Protein AF-A0A353BFA5-F1 (afdb_monomer)

Mean predicted aligned error: 8.8 Å

pLDDT: mean 80.98, std 21.55, range [27.86, 98.25]

Foldseek 3Di:
DLQQLLLVLQVFCLQAPDAFDDDDDDDDDDDDDDDDPPPDDFDQDPLNVCQQPQNFDDLPNGHDHWDDDQAFPDDLVSNLVSVQVLCPPVGDVQQQDADLQRDKRWDWDFDADPVRHGFKIKIKIKGKAWDDVVCCVPRVLVNCLRVVSNVPPHPPDDADDDPDGASDWDDPVNCVVQVHDDPDPQKTKGWHWHQDVLFKIWIAMKIKGWHGGPFKTHMWMWQDCSGDDRRFTWMWTWDADPVRHIDTHDIDGDGFKIWTWMWGDSDPIMTMTMIIMMHTDDCVRPVVDPSCVVRSSVSSSVSSSSSNVSVVVVVD

Nearest PDB structures (foldseek):
  3fo5-assembly1_A  TM=4.481E-01  e=1.763E-03  Homo sapiens
  3fo5-assembly1_B  TM=4.724E-01  e=5.467E-03  Homo sapiens
  6vvq-assembly2_B  TM=4.305E-01  e=3.285E-03  Homo sapiens
  3kay-assembly1_A  TM=3.013E-01  e=4.695E-02  Arabidopsis thaliana
  6icl-assembly1_A  TM=3.684E-01  e=1.569E+00  Pseudomonas putida

Solvent-accessible surface area (backbone atoms only — not comparable to full-atom values): 17550 Å² total; per-residue (Å²): 121,77,62,25,57,33,63,45,49,29,66,47,42,40,62,21,88,46,79,75,81,86,82,83,81,81,82,92,76,92,77,92,75,92,73,81,78,77,84,71,74,75,43,49,43,73,55,38,55,41,32,48,72,52,27,48,45,64,54,84,91,40,55,46,51,43,80,77,72,77,33,60,94,54,55,58,72,53,11,45,54,33,53,40,56,62,24,52,94,67,33,45,79,50,29,63,34,97,50,52,81,38,56,62,33,73,48,76,44,78,38,58,49,95,86,67,45,74,53,29,34,41,38,38,40,36,38,55,48,78,51,54,68,71,62,54,67,37,54,70,53,41,36,49,50,29,52,55,66,46,69,77,79,53,90,76,80,86,79,80,92,64,98,64,70,62,60,39,66,59,48,74,67,56,31,56,75,61,73,50,77,75,94,45,91,64,54,37,42,29,37,38,57,32,32,55,83,75,29,26,38,40,34,19,25,30,38,24,18,42,24,31,51,99,45,30,41,40,26,21,39,28,38,33,83,82,42,62,76,88,44,16,22,24,36,24,47,38,47,60,50,99,84,64,47,76,40,79,48,71,81,37,85,38,43,35,40,30,38,38,36,37,41,23,52,33,54,92,51,35,26,38,39,38,36,39,33,40,38,50,56,60,55,81,67,57,76,71,54,69,55,64,76,70,51,46,61,61,23,54,48,52,38,54,27,54,45,41,49,39,55,61,55,77,74,109

Sequence (316 aa):
MQSALVLLSTLFVMGLGASYAPAQQPSSGPQSDQLAKTEQAPSAGALYDQLLEKGIGPIGERYYPIASPSVAGKSEDERLAAAQEVSGRIGWKRFSKDSIFAPVAINIESIKNDAGQKVAHRIHCAFVVYGQLEELKNQELLENILLASTKEDNTESQAGSSDDPDGQELSQQQLRAAGVDPESETETFAKIGFALFNRVKVSGVIRADRVELADAVGAAWQFDSRFVGELAGQWRRLSKNNLGAPVVGEPNNYTGCGGLMLVQTIDSERLLVESMMVMHEPPEWFNGSQFLRSKLPSGMQENARSFRRKLEQSRK

Structure (mmCIF, N/CA/C/O backbone):
data_AF-A0A353BFA5-F1
#
_entry.id   AF-A0A353BFA5-F1
#
loop_
_atom_site.group_PDB
_atom_site.id
_atom_site.type_symbol
_atom_site.label_atom_id
_atom_site.label_alt_id
_atom_site.label_comp_id
_atom_site.label_asym_id
_atom_site.label_entity_id
_atom_site.label_seq_id
_atom_site.pdbx_PDB_ins_code
_atom_site.Cartn_x
_atom_site.Cartn_y
_atom_site.Cartn_z
_atom_site.occupancy
_atom_site.B_iso_or_equiv
_atom_site.auth_seq_id
_atom_site.auth_comp_id
_atom_site.auth_asym_id
_atom_site.auth_atom_id
_atom_site.pdbx_PDB_model_num
ATOM 1 N N . MET A 1 1 ? -17.497 6.128 -6.623 1.00 43.78 1 MET A N 1
ATOM 2 C CA . MET A 1 1 ? -16.436 5.240 -7.147 1.00 43.78 1 MET A CA 1
ATOM 3 C C . MET A 1 1 ? -15.025 5.818 -6.993 1.00 43.78 1 MET A C 1
ATOM 5 O O . MET A 1 1 ? -14.099 5.044 -7.099 1.00 43.78 1 MET A O 1
ATOM 9 N N . GLN A 1 2 ? -14.824 7.089 -6.609 1.00 37.81 2 GLN A N 1
ATOM 10 C CA . GLN A 1 2 ? -13.495 7.739 -6.516 1.00 37.81 2 GLN A CA 1
ATOM 11 C C . GLN A 1 2 ? -12.567 7.272 -5.357 1.00 37.81 2 GLN A C 1
ATOM 13 O O . GLN A 1 2 ? -11.405 7.665 -5.283 1.00 37.81 2 GLN A O 1
ATOM 18 N N . SER A 1 3 ? -13.030 6.408 -4.447 1.00 47.78 3 SER A N 1
ATOM 19 C CA . SER A 1 3 ? -12.396 6.245 -3.124 1.00 47.78 3 SER A CA 1
ATOM 20 C C . SER A 1 3 ? -11.213 5.268 -3.035 1.00 47.78 3 SER A C 1
ATOM 22 O O . SER A 1 3 ? -10.446 5.344 -2.076 1.00 47.78 3 SER A O 1
ATOM 24 N N . ALA A 1 4 ? -11.022 4.357 -3.997 1.00 42.81 4 ALA A N 1
ATOM 25 C CA . ALA A 1 4 ? -9.873 3.436 -3.979 1.00 42.81 4 ALA A CA 1
ATOM 26 C C . ALA A 1 4 ? -8.552 4.155 -4.326 1.00 42.81 4 ALA A C 1
ATOM 28 O O . ALA A 1 4 ? -7.489 3.829 -3.798 1.00 42.81 4 ALA A O 1
ATOM 29 N N . LEU A 1 5 ? -8.635 5.207 -5.143 1.00 39.78 5 LEU A N 1
ATOM 30 C CA . LEU A 1 5 ? -7.500 6.004 -5.600 1.00 39.78 5 LEU A CA 1
ATOM 31 C C . LEU A 1 5 ? -6.826 6.819 -4.501 1.00 39.78 5 LEU A C 1
ATOM 33 O O . LEU A 1 5 ? -5.616 7.062 -4.490 1.00 39.78 5 LEU A O 1
ATOM 37 N N . VAL A 1 6 ? -7.637 7.250 -3.550 1.00 43.28 6 VAL A N 1
ATOM 38 C CA . VAL A 1 6 ? -7.191 8.132 -2.492 1.00 43.28 6 VAL A CA 1
ATOM 39 C C . VAL A 1 6 ? -6.384 7.374 -1.432 1.00 43.28 6 VAL A C 1
ATOM 41 O O . VAL A 1 6 ? -5.347 7.864 -0.979 1.00 43.28 6 VAL A O 1
ATOM 44 N N . LEU A 1 7 ? -6.751 6.121 -1.159 1.00 45.41 7 LEU A N 1
ATOM 45 C CA . LEU A 1 7 ? -5.936 5.158 -0.401 1.00 45.41 7 LEU A CA 1
ATOM 46 C C . LEU A 1 7 ? -4.550 4.930 -1.018 1.00 45.41 7 LEU A C 1
ATOM 48 O O . LEU A 1 7 ? -3.584 4.666 -0.302 1.00 45.41 7 LEU A O 1
ATOM 52 N N . LEU A 1 8 ? -4.424 5.122 -2.330 1.00 45.34 8 LEU A N 1
ATOM 53 C CA . LEU A 1 8 ? -3.222 4.831 -3.104 1.00 45.34 8 LEU A CA 1
ATOM 54 C C . LEU A 1 8 ? -2.246 5.984 -3.260 1.00 45.34 8 LEU A C 1
ATOM 56 O O . LEU A 1 8 ? -1.041 5.790 -3.090 1.00 45.34 8 LEU A O 1
ATOM 60 N N . SER A 1 9 ? -2.766 7.185 -3.518 1.00 39.12 9 SER A N 1
ATOM 61 C CA . SER A 1 9 ? -1.983 8.427 -3.469 1.00 39.12 9 SER A CA 1
ATOM 62 C C . SER A 1 9 ? -1.241 8.566 -2.135 1.00 39.12 9 SER A C 1
ATOM 64 O O . SER A 1 9 ? -0.072 8.945 -2.097 1.00 39.12 9 SER A O 1
ATOM 66 N N . THR A 1 10 ? -1.890 8.121 -1.058 1.00 43.59 10 THR A N 1
ATOM 67 C CA . THR A 1 10 ? -1.315 7.980 0.272 1.00 43.59 10 THR A CA 1
ATOM 68 C C . THR A 1 10 ? -0.120 7.046 0.250 1.00 43.59 10 THR A C 1
ATOM 70 O O . THR A 1 10 ? 0.978 7.512 0.492 1.00 43.59 10 THR A O 1
ATOM 73 N N . LEU A 1 11 ? -0.276 5.769 -0.106 1.00 42.19 11 LEU A N 1
ATOM 74 C CA . LEU A 1 11 ? 0.800 4.769 -0.022 1.00 42.19 11 LEU A CA 1
ATOM 75 C C . LEU A 1 11 ? 2.089 5.156 -0.766 1.00 42.19 11 LEU A C 1
ATOM 77 O O . LEU A 1 11 ? 3.176 4.767 -0.332 1.00 42.19 11 LEU A O 1
ATOM 81 N N . PHE A 1 12 ? 1.983 5.936 -1.844 1.00 45.97 12 PHE A N 1
ATOM 82 C CA . PHE A 1 12 ? 3.126 6.297 -2.683 1.00 45.97 12 PHE A CA 1
ATOM 83 C C . PHE A 1 12 ? 3.781 7.639 -2.359 1.00 45.97 12 PHE A C 1
ATOM 85 O O . PHE A 1 12 ? 5.010 7.711 -2.368 1.00 45.97 12 PHE A O 1
ATOM 92 N N . VAL A 1 13 ? 3.009 8.663 -1.984 1.00 41.19 13 VAL A N 1
ATOM 93 C CA . VAL A 1 13 ? 3.558 9.940 -1.481 1.00 41.19 13 VAL A CA 1
ATOM 94 C C . VAL A 1 13 ? 4.219 9.737 -0.111 1.00 41.19 13 VAL A C 1
ATOM 96 O O . VAL A 1 13 ? 5.206 10.376 0.241 1.00 41.19 13 VAL A O 1
ATOM 99 N N . MET A 1 14 ? 3.718 8.772 0.650 1.00 39.19 14 MET A N 1
ATOM 100 C CA . MET A 1 14 ? 4.131 8.475 2.016 1.00 39.19 14 MET A CA 1
ATOM 101 C C . MET A 1 14 ? 5.492 7.775 2.126 1.00 39.19 14 MET A C 1
ATOM 103 O O . MET A 1 14 ? 6.184 7.864 3.138 1.00 39.19 14 MET A O 1
ATOM 107 N N . GLY A 1 15 ? 5.979 7.110 1.083 1.00 32.84 15 GLY A N 1
ATOM 108 C CA . GLY A 1 15 ? 7.367 6.652 1.106 1.00 32.84 15 GLY A CA 1
ATOM 109 C C . GLY A 1 15 ? 8.361 7.815 1.041 1.00 32.84 15 GLY A C 1
ATOM 110 O O . GLY A 1 15 ? 9.476 7.708 1.563 1.00 32.84 15 GLY A O 1
ATOM 111 N N . LEU A 1 16 ? 8.024 8.837 0.251 1.00 35.78 16 LEU A N 1
ATOM 112 C CA . LEU A 1 16 ? 8.979 9.525 -0.605 1.00 35.78 16 LEU A CA 1
ATOM 113 C C . LEU A 1 16 ? 8.358 10.794 -1.191 1.00 35.78 16 LEU A C 1
ATOM 115 O O . LEU A 1 16 ? 7.429 10.702 -1.988 1.00 35.78 16 LEU A O 1
ATOM 119 N N . GLY A 1 17 ? 8.898 11.957 -0.820 1.00 27.98 17 GLY A N 1
ATOM 120 C CA . GLY A 1 17 ? 8.375 13.265 -1.217 1.00 27.98 17 GLY A CA 1
ATOM 121 C C . GLY A 1 17 ? 8.054 13.363 -2.710 1.00 27.98 17 GLY A C 1
ATOM 122 O O . GLY A 1 17 ? 8.949 13.314 -3.555 1.00 27.98 17 GLY A O 1
ATOM 123 N N . ALA A 1 18 ? 6.768 13.509 -3.016 1.00 33.12 18 ALA A N 1
ATOM 124 C CA . ALA A 1 18 ? 6.254 13.862 -4.330 1.00 33.12 18 ALA A CA 1
ATOM 125 C C . ALA A 1 18 ? 5.299 15.048 -4.164 1.00 33.12 18 ALA A C 1
ATOM 127 O O . ALA A 1 18 ? 4.448 15.042 -3.273 1.00 33.12 18 ALA A O 1
ATOM 128 N N . SER A 1 19 ? 5.496 16.065 -5.003 1.00 29.08 19 SER A N 1
ATOM 129 C CA . SER A 1 19 ? 4.770 17.337 -5.020 1.00 29.08 19 SER A CA 1
ATOM 130 C C . SER A 1 19 ? 3.430 17.208 -5.748 1.00 29.08 19 SER A C 1
ATOM 132 O O . SER A 1 19 ? 3.345 16.518 -6.759 1.00 29.08 19 SER A O 1
ATOM 134 N N . TYR A 1 20 ? 2.400 17.899 -5.256 1.00 35.03 20 TYR A N 1
ATOM 135 C CA . TYR A 1 20 ? 1.073 17.979 -5.872 1.00 35.03 20 TYR A CA 1
ATOM 136 C C . TYR A 1 20 ? 0.768 19.422 -6.285 1.00 35.03 20 TYR A C 1
ATOM 138 O O . TYR A 1 20 ? 0.972 20.350 -5.500 1.00 35.03 20 TYR A O 1
ATOM 146 N N . ALA A 1 21 ? 0.237 19.611 -7.494 1.00 28.16 21 ALA A N 1
ATOM 147 C CA . ALA A 1 21 ? -0.298 20.886 -7.971 1.00 28.16 21 ALA A CA 1
ATOM 148 C C . ALA A 1 21 ? -1.841 20.870 -7.908 1.00 28.16 21 ALA A C 1
ATOM 150 O O . ALA A 1 21 ? -2.451 19.845 -8.210 1.00 28.16 21 ALA A O 1
ATOM 151 N N . PRO A 1 22 ? -2.506 21.972 -7.513 1.00 27.86 22 PRO A N 1
ATOM 152 C CA . PRO A 1 22 ? -3.954 21.984 -7.321 1.00 27.86 22 PRO A CA 1
ATOM 153 C C . PRO A 1 22 ? -4.724 21.938 -8.651 1.00 27.86 22 PRO A C 1
ATOM 155 O O . PRO A 1 22 ? -4.475 22.735 -9.553 1.00 27.86 22 PRO A O 1
ATOM 158 N N . ALA A 1 23 ? -5.725 21.057 -8.734 1.00 30.59 23 ALA A N 1
ATOM 159 C CA . ALA A 1 23 ? -6.756 21.106 -9.766 1.00 30.59 23 ALA A CA 1
ATOM 160 C C . ALA A 1 23 ? -7.712 22.289 -9.514 1.00 30.59 23 ALA A C 1
ATOM 162 O O . ALA A 1 23 ? -8.134 22.532 -8.381 1.00 30.59 23 ALA A O 1
ATOM 163 N N . GLN A 1 24 ? -8.048 23.027 -10.575 1.00 28.41 24 GLN A N 1
ATOM 164 C CA . GLN A 1 24 ? -9.030 24.113 -10.543 1.00 28.41 24 GLN A CA 1
ATOM 165 C C . GLN A 1 24 ? -10.437 23.561 -10.265 1.00 28.41 24 GLN A C 1
ATOM 167 O O . GLN A 1 24 ? -10.873 22.597 -10.891 1.00 28.41 24 GLN A O 1
ATOM 172 N N . GLN A 1 25 ? -11.150 24.194 -9.330 1.00 30.53 25 GLN A N 1
ATOM 173 C CA . GLN A 1 25 ? -12.559 23.912 -9.049 1.00 30.53 25 GLN A CA 1
ATOM 174 C C . GLN A 1 25 ? -13.434 24.301 -10.254 1.00 30.53 25 GLN A C 1
ATOM 176 O O . GLN A 1 25 ? -13.297 25.426 -10.745 1.00 30.53 25 GLN A O 1
ATOM 181 N N . PRO A 1 26 ? -14.378 23.458 -10.708 1.00 34.53 26 PRO A N 1
ATOM 182 C CA . PRO A 1 26 ? -15.447 23.926 -11.575 1.00 34.53 26 PRO A CA 1
ATOM 183 C C . PRO A 1 26 ? -16.480 24.727 -10.767 1.00 34.53 26 PRO A C 1
ATOM 185 O O . PRO A 1 26 ? -16.814 24.401 -9.627 1.00 34.53 26 PRO A O 1
ATOM 188 N N . SER A 1 27 ? -16.962 25.806 -11.384 1.00 28.73 27 SER A N 1
ATOM 189 C CA . SER A 1 27 ? -17.937 26.754 -10.849 1.00 28.73 27 SER A CA 1
ATOM 190 C C . SER A 1 27 ? -19.276 26.101 -10.502 1.00 28.73 27 SER A C 1
ATOM 192 O O . SER A 1 27 ? -19.806 25.297 -11.268 1.00 28.73 27 SER A O 1
ATOM 194 N N . SER A 1 28 ? -19.852 26.536 -9.387 1.00 34.09 28 SER A N 1
ATOM 195 C CA . SER A 1 28 ? -21.165 26.161 -8.874 1.00 34.09 28 SER A CA 1
ATOM 196 C C . SER A 1 28 ? -22.323 26.575 -9.793 1.00 34.09 28 SER A C 1
ATOM 198 O O . SER A 1 28 ? -22.513 27.749 -10.105 1.00 34.09 28 SER A O 1
ATOM 200 N N . GLY A 1 29 ? -23.161 25.600 -10.143 1.00 29.16 29 GLY A N 1
ATOM 201 C CA . GLY A 1 29 ? -24.552 25.785 -10.559 1.00 29.16 29 GLY A CA 1
ATOM 202 C C . GLY A 1 29 ? -25.434 24.815 -9.757 1.00 29.16 29 GLY A C 1
ATOM 203 O O . GLY A 1 29 ? -24.973 23.710 -9.464 1.00 29.16 29 GLY A O 1
ATOM 204 N N . PRO A 1 30 ? -26.650 25.199 -9.330 1.00 42.44 30 PRO A N 1
ATOM 205 C CA . PRO A 1 30 ? -27.442 24.384 -8.422 1.00 42.44 30 PRO A CA 1
ATOM 206 C C . PRO A 1 30 ? -28.271 23.373 -9.213 1.00 42.44 30 PRO A C 1
ATOM 208 O O . PRO A 1 30 ? -29.027 23.767 -10.097 1.00 42.44 30 PRO A O 1
ATOM 211 N N . GLN A 1 31 ? -28.203 22.093 -8.853 1.00 32.19 31 GLN A N 1
ATOM 212 C CA . GLN A 1 31 ? -29.320 21.182 -9.082 1.00 32.19 31 GLN A CA 1
ATOM 213 C C . GLN A 1 31 ? -29.299 20.030 -8.078 1.00 32.19 31 GLN A C 1
ATOM 215 O O . GLN A 1 31 ? -28.404 19.193 -8.036 1.00 32.19 31 GLN A O 1
ATOM 220 N N . SER A 1 32 ? -30.316 20.079 -7.229 1.00 41.56 32 SER A N 1
ATOM 221 C CA . SER A 1 32 ? -30.832 19.022 -6.383 1.00 41.56 32 SER A CA 1
ATOM 222 C C . SER A 1 32 ? -31.311 17.841 -7.223 1.00 41.56 32 SER A C 1
ATOM 224 O O . SER A 1 32 ? -32.206 18.031 -8.039 1.00 41.56 32 SER A O 1
ATOM 226 N N . ASP A 1 33 ? -30.788 16.649 -6.947 1.00 32.28 33 ASP A N 1
ATOM 227 C CA . ASP A 1 33 ? -31.536 15.396 -7.056 1.00 32.28 33 ASP A CA 1
ATOM 228 C C . ASP A 1 33 ? -30.959 14.380 -6.061 1.00 32.28 33 ASP A C 1
ATOM 230 O O . ASP A 1 33 ? -29.785 14.007 -6.104 1.00 32.28 33 ASP A O 1
ATOM 234 N N . GLN A 1 34 ? -31.795 13.978 -5.102 1.00 37.50 34 GLN A N 1
ATOM 235 C CA . GLN A 1 34 ? -31.509 12.910 -4.150 1.00 37.50 34 GLN A CA 1
ATOM 236 C C . GLN A 1 34 ? -31.562 11.570 -4.891 1.00 37.50 34 GLN A C 1
ATOM 238 O O . GLN A 1 34 ? -32.632 11.001 -5.094 1.00 37.50 34 GLN A O 1
ATOM 243 N N . LEU A 1 35 ? -30.399 11.049 -5.280 1.00 35.78 35 LEU A N 1
ATOM 244 C CA . LEU A 1 35 ? -30.259 9.650 -5.670 1.00 35.78 35 LEU A CA 1
ATOM 245 C C . LEU A 1 35 ? -30.232 8.787 -4.408 1.00 35.78 35 LEU A C 1
ATOM 247 O O . LEU A 1 35 ? -29.334 8.901 -3.571 1.00 35.78 35 LEU A O 1
ATOM 251 N N . ALA A 1 36 ? -31.232 7.916 -4.282 1.00 34.56 36 ALA A N 1
ATOM 252 C CA . ALA A 1 36 ? -31.249 6.843 -3.304 1.00 34.56 36 ALA A CA 1
ATOM 253 C C . ALA A 1 36 ? -29.973 5.997 -3.460 1.00 34.56 36 ALA A C 1
ATOM 255 O O . ALA A 1 36 ? -29.783 5.310 -4.466 1.00 34.56 36 ALA A O 1
ATOM 256 N N . LYS A 1 37 ? -29.082 6.070 -2.464 1.00 35.12 37 LYS A N 1
ATOM 257 C CA . LYS A 1 37 ? -27.926 5.178 -2.335 1.00 35.12 37 LYS A CA 1
ATOM 258 C C . LYS A 1 37 ? -28.472 3.759 -2.193 1.00 35.12 37 LYS A C 1
ATOM 260 O O . LYS A 1 37 ? -29.025 3.409 -1.157 1.00 35.12 37 LYS A O 1
ATOM 265 N N . THR A 1 38 ? -28.354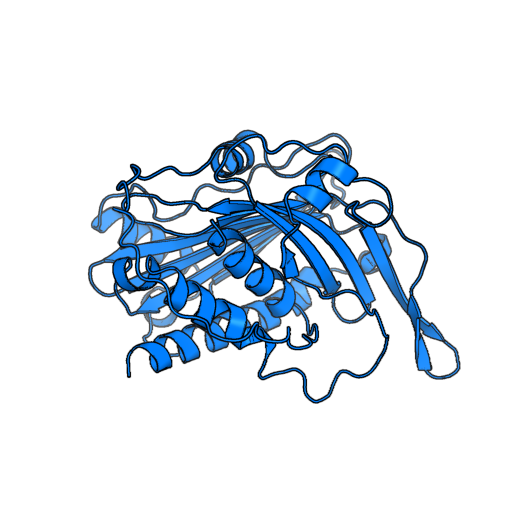 2.963 -3.249 1.00 36.88 38 THR A N 1
ATOM 266 C CA . THR A 1 38 ? -28.556 1.519 -3.142 1.00 36.88 38 THR A CA 1
ATOM 267 C C . THR A 1 38 ? -27.421 0.995 -2.272 1.00 36.88 38 THR A C 1
ATOM 269 O O . THR A 1 38 ? -26.254 1.111 -2.645 1.00 36.88 38 THR A O 1
ATOM 272 N N . GLU A 1 39 ? -27.759 0.513 -1.082 1.00 40.69 39 GLU A N 1
ATOM 273 C CA . GLU A 1 39 ? -26.834 -0.098 -0.132 1.00 40.69 39 GLU A CA 1
ATOM 274 C C . GLU A 1 39 ? -26.334 -1.418 -0.742 1.00 40.69 39 GLU A C 1
ATOM 276 O O . GLU A 1 39 ? -26.977 -2.462 -0.644 1.00 40.69 39 GLU A O 1
ATOM 281 N N . GLN A 1 40 ? -25.242 -1.345 -1.509 1.00 49.56 40 GLN A N 1
ATOM 282 C CA . GLN A 1 40 ? -24.559 -2.521 -2.041 1.00 49.56 40 GLN A CA 1
ATOM 283 C C . GLN A 1 40 ? -23.969 -3.314 -0.872 1.00 49.56 40 GLN A C 1
ATOM 285 O O . GLN A 1 40 ? -23.362 -2.739 0.031 1.00 49.56 40 GLN A O 1
ATOM 290 N N . ALA A 1 41 ? -24.159 -4.635 -0.891 1.00 56.41 41 ALA A N 1
ATOM 291 C CA . ALA A 1 41 ? -23.581 -5.525 0.107 1.00 56.41 41 ALA A CA 1
ATOM 292 C C . ALA A 1 41 ? -22.044 -5.380 0.148 1.00 56.41 41 ALA A C 1
ATOM 294 O O . ALA A 1 41 ? -21.441 -5.115 -0.899 1.00 56.41 41 ALA A O 1
ATOM 295 N N . PRO A 1 42 ? -21.404 -5.586 1.317 1.00 63.25 42 PRO A N 1
ATOM 296 C CA . PRO A 1 42 ? -19.949 -5.571 1.429 1.00 63.25 42 PRO A CA 1
ATOM 297 C C . PRO A 1 42 ? -19.335 -6.527 0.404 1.00 63.25 42 PRO A C 1
ATOM 299 O O . PRO A 1 42 ? -19.719 -7.695 0.328 1.00 63.25 42 PRO A O 1
ATOM 302 N N . SER A 1 43 ? -18.404 -6.022 -0.397 1.00 74.88 43 SER A N 1
ATOM 303 C CA . SER A 1 43 ? -17.662 -6.803 -1.378 1.00 74.88 43 SER A CA 1
ATOM 304 C C . SER A 1 43 ? -16.193 -6.427 -1.287 1.00 74.88 43 SER A C 1
ATOM 306 O O . SER A 1 43 ? -15.837 -5.249 -1.201 1.00 74.88 43 SER A O 1
ATOM 308 N N . ALA A 1 44 ? -15.333 -7.441 -1.301 1.00 80.00 44 ALA A N 1
ATOM 309 C CA . ALA A 1 44 ? -13.894 -7.245 -1.258 1.00 80.00 44 ALA A CA 1
ATOM 310 C C . ALA A 1 44 ? -13.314 -6.803 -2.618 1.00 80.00 44 ALA A C 1
ATOM 312 O O . ALA A 1 44 ? -12.212 -6.264 -2.655 1.00 80.00 44 ALA A O 1
ATOM 313 N N . GLY A 1 45 ? -14.062 -6.980 -3.714 1.00 84.81 45 GLY A N 1
ATOM 314 C CA . GLY A 1 45 ? -13.608 -6.702 -5.081 1.00 84.81 45 GLY A CA 1
ATOM 315 C C . GLY A 1 45 ? -12.758 -7.833 -5.673 1.00 84.81 45 GLY A C 1
ATOM 316 O O . GLY A 1 45 ? -12.088 -8.573 -4.955 1.00 84.81 45 GLY A O 1
ATOM 317 N N . ALA A 1 46 ? -12.771 -7.973 -7.001 1.00 91.12 46 ALA A N 1
ATOM 318 C CA . ALA A 1 46 ? -12.062 -9.054 -7.693 1.00 91.12 46 ALA A CA 1
ATOM 319 C C . ALA A 1 46 ? -10.534 -8.940 -7.544 1.00 91.12 46 ALA A C 1
ATOM 321 O O . ALA A 1 46 ? -9.8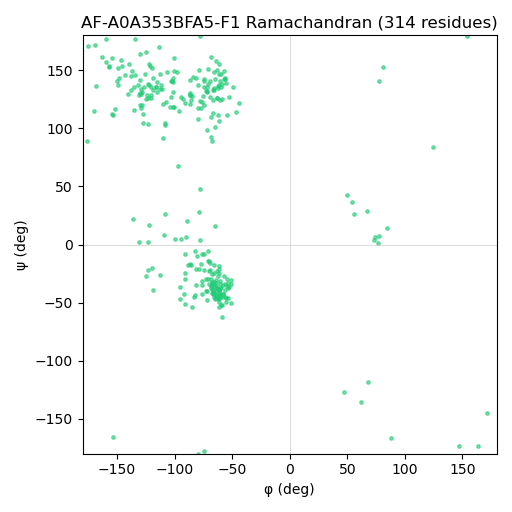28 -9.951 -7.478 1.00 91.12 46 ALA A O 1
ATOM 322 N N . LEU A 1 47 ? -10.007 -7.714 -7.449 1.00 92.06 47 LEU A N 1
ATOM 323 C CA . LEU A 1 47 ? -8.580 -7.499 -7.249 1.00 92.06 47 LEU A CA 1
ATOM 324 C C . LEU A 1 47 ? -8.118 -7.981 -5.871 1.00 92.06 47 LEU A C 1
ATOM 326 O O . LEU A 1 47 ? -7.012 -8.504 -5.768 1.00 92.06 47 LEU A O 1
ATOM 330 N N . TYR A 1 48 ? -8.938 -7.849 -4.826 1.00 93.50 48 TYR A N 1
ATOM 331 C CA . TYR A 1 48 ? -8.597 -8.355 -3.495 1.00 93.50 48 TYR A CA 1
ATOM 332 C C . TYR A 1 48 ? -8.344 -9.864 -3.521 1.00 93.50 48 TYR A C 1
ATOM 334 O O . TYR A 1 48 ? -7.263 -10.304 -3.121 1.00 93.50 48 TYR A O 1
ATOM 342 N N . ASP A 1 49 ? -9.283 -10.633 -4.075 1.00 93.88 49 ASP A N 1
ATOM 343 C CA . ASP A 1 49 ? -9.161 -12.090 -4.182 1.00 93.88 49 ASP A CA 1
ATOM 344 C C . ASP A 1 49 ? -7.950 -12.470 -5.042 1.00 93.88 49 ASP A C 1
ATOM 346 O O . ASP A 1 49 ? -7.120 -13.293 -4.645 1.00 93.88 49 ASP A O 1
ATOM 350 N N . GLN A 1 50 ? -7.754 -11.782 -6.175 1.00 94.69 50 GLN A N 1
ATOM 351 C CA . GLN A 1 50 ? -6.591 -12.011 -7.027 1.00 94.69 50 GLN A CA 1
ATOM 352 C C . GLN A 1 50 ? -5.269 -11.795 -6.275 1.00 94.69 50 GLN A C 1
ATOM 354 O O . GLN A 1 50 ? -4.324 -12.566 -6.464 1.00 94.69 50 GLN A O 1
ATOM 359 N N . LEU A 1 51 ? -5.155 -10.745 -5.460 1.00 95.31 51 LEU A N 1
ATOM 360 C CA . LEU A 1 51 ? -3.923 -10.445 -4.729 1.00 95.31 51 LEU A CA 1
ATOM 361 C C . LEU A 1 51 ? -3.609 -11.484 -3.649 1.00 95.31 51 LEU A C 1
ATOM 363 O O . LEU A 1 51 ? -2.429 -11.757 -3.403 1.00 95.31 51 LEU A O 1
ATOM 367 N N . LEU A 1 52 ? -4.633 -12.064 -3.025 1.00 95.44 52 LEU A N 1
ATOM 368 C CA . LEU A 1 52 ? -4.464 -13.122 -2.031 1.00 95.44 52 LEU A CA 1
ATOM 369 C C . LEU A 1 52 ? -4.127 -14.471 -2.675 1.00 95.44 52 LEU A C 1
ATOM 371 O O . LEU A 1 52 ? -3.241 -15.172 -2.190 1.00 95.44 52 LEU A O 1
ATOM 375 N N . GLU A 1 53 ? -4.789 -14.824 -3.777 1.00 95.12 53 GLU A N 1
ATOM 376 C CA . GLU A 1 53 ? -4.630 -16.135 -4.415 1.00 95.12 53 GLU A CA 1
ATOM 377 C C . GLU A 1 53 ? -3.436 -16.188 -5.372 1.00 95.12 53 GLU A C 1
ATOM 379 O O . GLU A 1 53 ? -2.571 -17.060 -5.274 1.00 95.12 53 GLU A O 1
ATOM 384 N N . LYS A 1 54 ? -3.386 -15.248 -6.320 1.00 95.19 54 LYS A N 1
ATOM 385 C CA . LYS A 1 54 ? -2.383 -15.212 -7.390 1.00 95.19 54 LYS A CA 1
ATOM 386 C C . LYS A 1 54 ? -1.215 -14.309 -7.017 1.00 95.19 54 LYS A C 1
ATOM 388 O O . LYS A 1 54 ? -0.061 -14.705 -7.169 1.00 95.19 54 LYS A O 1
ATOM 393 N N . GLY A 1 55 ? -1.507 -13.110 -6.518 1.00 93.94 55 GLY A N 1
ATOM 394 C CA . GLY A 1 55 ? -0.511 -12.131 -6.098 1.00 93.94 55 GLY A CA 1
ATOM 395 C C . GLY A 1 55 ? -0.005 -11.174 -7.167 1.00 93.94 55 GLY A C 1
ATOM 396 O O . GLY A 1 55 ? -0.565 -11.047 -8.255 1.00 93.94 55 GLY A O 1
ATOM 397 N N . ILE A 1 56 ? 1.095 -10.497 -6.829 1.00 93.50 56 ILE A N 1
ATOM 398 C CA . ILE A 1 56 ? 1.744 -9.476 -7.660 1.00 93.50 56 ILE A CA 1
ATOM 399 C C . ILE A 1 56 ? 2.728 -10.122 -8.630 1.00 93.50 56 ILE A C 1
ATOM 401 O O . ILE A 1 56 ? 3.587 -10.907 -8.217 1.00 93.50 56 ILE A O 1
ATOM 405 N N . GLY A 1 57 ? 2.633 -9.769 -9.912 1.00 87.44 57 GLY A N 1
ATOM 406 C CA . GLY A 1 57 ? 3.549 -10.257 -10.934 1.00 87.44 57 GLY A CA 1
ATOM 407 C C . GLY A 1 57 ? 3.059 -10.075 -12.375 1.00 87.44 57 GLY A C 1
ATOM 408 O O . GLY A 1 57 ? 2.023 -9.449 -12.602 1.00 87.44 57 GLY A O 1
ATOM 409 N N . PRO A 1 58 ? 3.805 -10.630 -13.346 1.00 88.94 58 PRO A N 1
ATOM 410 C CA . PRO A 1 58 ? 4.969 -11.488 -13.126 1.00 88.94 58 PRO A CA 1
ATOM 411 C C . PRO A 1 58 ? 6.212 -10.697 -12.674 1.00 88.94 58 PRO A C 1
ATOM 413 O O . PRO A 1 58 ? 6.535 -9.649 -13.226 1.00 88.94 58 PRO A O 1
ATOM 416 N N . ILE A 1 59 ? 6.923 -11.203 -11.662 1.00 87.31 59 ILE A N 1
ATOM 417 C CA . ILE A 1 59 ? 8.280 -10.774 -11.291 1.00 87.31 59 ILE A CA 1
ATOM 418 C C . ILE A 1 59 ? 9.210 -11.922 -11.696 1.00 87.31 59 ILE A C 1
ATOM 420 O O . ILE A 1 59 ? 9.239 -12.977 -11.057 1.00 87.31 59 ILE A O 1
ATOM 424 N N . GLY A 1 60 ? 9.907 -11.748 -12.821 1.00 84.94 60 GLY A N 1
ATOM 425 C CA . GLY A 1 60 ? 10.471 -12.877 -13.561 1.00 84.94 60 GLY A CA 1
ATOM 426 C C . GLY A 1 60 ? 9.338 -13.703 -14.174 1.00 84.94 60 GLY A C 1
ATOM 427 O O . GLY A 1 60 ? 8.551 -13.178 -14.950 1.00 84.94 60 GLY A O 1
ATOM 428 N N . GLU A 1 61 ? 9.218 -14.970 -13.783 1.00 86.69 61 GLU A N 1
ATOM 429 C CA . GLU A 1 61 ? 8.168 -15.887 -14.266 1.00 86.69 61 GLU A CA 1
ATOM 430 C C . GLU A 1 61 ? 7.115 -16.214 -13.191 1.00 86.69 61 GLU A C 1
ATOM 432 O O . GLU A 1 61 ? 6.279 -17.096 -13.374 1.00 86.69 61 GLU A O 1
ATOM 437 N N . ARG A 1 62 ? 7.163 -15.536 -12.035 1.00 91.56 62 ARG A N 1
ATOM 438 C CA . ARG A 1 62 ? 6.346 -15.875 -10.861 1.00 91.56 62 ARG A CA 1
ATOM 439 C C . ARG A 1 62 ? 5.457 -14.737 -10.403 1.00 91.56 62 ARG A C 1
ATOM 441 O O . ARG A 1 62 ? 5.778 -13.564 -10.579 1.00 91.56 62 ARG A O 1
ATOM 448 N N . TYR A 1 63 ? 4.367 -15.122 -9.754 1.00 93.69 63 TYR A N 1
ATOM 449 C CA . TYR A 1 63 ? 3.512 -14.227 -8.991 1.00 93.69 63 TYR A CA 1
ATOM 450 C C . TYR A 1 63 ? 3.719 -14.477 -7.499 1.00 93.69 63 TYR A C 1
ATOM 452 O O . TYR A 1 63 ? 4.047 -15.591 -7.083 1.00 93.69 63 TYR A O 1
ATOM 460 N N . TYR A 1 64 ? 3.565 -13.423 -6.704 1.00 94.56 64 TYR A N 1
ATOM 461 C CA . TYR A 1 64 ? 3.825 -13.451 -5.271 1.00 94.56 64 TYR A CA 1
ATOM 462 C C . TYR A 1 64 ? 2.574 -13.018 -4.497 1.00 94.56 64 TYR A C 1
ATOM 464 O O . TYR A 1 64 ? 2.283 -11.817 -4.467 1.00 94.56 64 TYR A O 1
ATOM 472 N N . PRO A 1 65 ? 1.830 -13.961 -3.886 1.00 95.44 65 PRO A N 1
ATOM 473 C CA . PRO A 1 65 ? 0.594 -13.669 -3.163 1.00 95.44 65 PRO A CA 1
ATOM 474 C C . PRO A 1 65 ? 0.848 -12.807 -1.934 1.00 95.44 65 PRO A C 1
ATOM 476 O O . PRO A 1 65 ? 1.857 -12.963 -1.230 1.00 95.44 65 PRO A O 1
ATOM 479 N N . ILE A 1 66 ? -0.079 -11.892 -1.676 1.00 94.31 66 ILE A N 1
ATOM 480 C CA . ILE A 1 66 ? -0.074 -11.040 -0.490 1.00 94.31 66 ILE A CA 1
ATOM 481 C C . ILE A 1 66 ? -0.597 -11.854 0.698 1.00 94.31 66 ILE A C 1
ATOM 483 O O . ILE A 1 66 ? -1.340 -12.815 0.531 1.00 94.31 66 ILE A O 1
ATOM 487 N N . ALA A 1 67 ? -0.129 -11.535 1.906 1.00 91.69 67 ALA A N 1
ATOM 488 C CA . ALA A 1 67 ? -0.652 -12.177 3.107 1.00 91.69 67 ALA A CA 1
ATOM 489 C C . ALA A 1 67 ? -2.123 -11.784 3.322 1.00 91.69 67 ALA A C 1
ATOM 491 O O . ALA A 1 67 ? -2.524 -10.671 2.980 1.00 91.69 67 ALA A O 1
ATOM 492 N N . SER A 1 68 ? -2.907 -12.687 3.907 1.00 93.25 68 SER A N 1
ATOM 493 C CA . SER A 1 68 ? -4.255 -12.358 4.366 1.00 93.25 68 SER A CA 1
ATOM 494 C C . SER A 1 68 ? -4.205 -11.299 5.477 1.00 93.25 68 SER A C 1
ATOM 496 O O . SER A 1 68 ? -3.232 -11.278 6.239 1.00 93.25 68 SER A O 1
ATOM 498 N N . PRO A 1 69 ? -5.242 -10.451 5.606 1.00 94.62 69 PRO A N 1
ATOM 499 C CA . PRO A 1 69 ? -5.331 -9.482 6.693 1.00 94.62 69 PRO A CA 1
ATOM 500 C C . PRO A 1 69 ? -5.249 -10.156 8.059 1.00 94.62 69 PRO A C 1
ATOM 502 O O . PRO A 1 69 ? -5.789 -11.246 8.261 1.00 94.62 69 PRO A O 1
ATOM 505 N N . SER A 1 70 ? -4.601 -9.496 9.014 1.00 96.12 70 SER A N 1
ATOM 506 C CA . SER A 1 70 ? -4.360 -10.102 10.323 1.00 96.12 70 SER A CA 1
ATOM 507 C C . SER A 1 70 ? -5.635 -10.230 11.158 1.00 96.12 70 SER A C 1
ATOM 509 O O . SER A 1 70 ? -5.719 -11.131 11.994 1.00 96.12 70 SER A O 1
ATOM 511 N N . VAL A 1 71 ? -6.613 -9.339 10.970 1.00 95.31 71 VAL A N 1
ATOM 512 C CA . VAL A 1 71 ? -7.740 -9.150 11.899 1.00 95.31 71 VAL A CA 1
ATOM 513 C C . VAL A 1 71 ? -9.093 -9.446 11.246 1.00 95.31 71 VAL A C 1
ATOM 515 O O . VAL A 1 71 ? -9.938 -10.053 11.896 1.00 95.31 71 VAL A O 1
ATOM 518 N N . ALA A 1 72 ? -9.290 -9.063 9.985 1.00 92.62 72 ALA A N 1
ATOM 519 C CA . ALA A 1 72 ? -10.584 -9.129 9.314 1.00 92.62 72 ALA A CA 1
ATOM 520 C C . ALA A 1 72 ? -11.208 -10.536 9.332 1.00 92.62 72 ALA A C 1
ATOM 522 O O . ALA A 1 72 ? -10.526 -11.539 9.109 1.00 92.62 72 ALA A O 1
ATOM 523 N N . GLY A 1 73 ? -12.521 -10.596 9.566 1.00 91.50 73 GLY A N 1
ATOM 524 C CA . GLY A 1 73 ? -13.301 -11.839 9.576 1.00 91.50 73 GLY A CA 1
ATOM 525 C C . GLY A 1 73 ? -13.154 -12.697 10.840 1.00 91.50 73 GLY A C 1
ATOM 526 O O . GLY A 1 73 ? -13.665 -13.816 10.867 1.00 91.50 73 GLY A O 1
ATOM 527 N N . LYS A 1 74 ? -12.475 -12.201 11.882 1.00 95.75 74 LYS A N 1
ATOM 528 C CA . LYS A 1 74 ? -12.291 -12.897 13.168 1.00 95.75 74 LYS A CA 1
ATOM 529 C C . LYS A 1 74 ? -13.260 -12.387 14.244 1.00 95.75 74 LYS A C 1
ATOM 531 O O . LYS A 1 74 ? -13.788 -11.279 14.151 1.00 95.75 74 LYS A O 1
ATOM 536 N N . SER A 1 75 ? -13.475 -13.169 15.304 1.00 96.44 75 SER A N 1
ATOM 537 C CA . SER A 1 75 ? -14.213 -12.709 16.496 1.00 96.44 75 SER A CA 1
ATOM 538 C C . SER A 1 75 ? -13.435 -11.637 17.275 1.00 96.44 75 SER A C 1
ATOM 540 O O . SER A 1 75 ? -12.230 -11.506 17.111 1.00 96.44 75 SER A O 1
ATOM 542 N N . GLU A 1 76 ? -14.079 -10.850 18.143 1.00 95.25 76 GLU A N 1
ATOM 543 C CA . GLU A 1 76 ? -13.401 -9.786 18.916 1.00 95.25 76 GLU A CA 1
ATOM 544 C C . GLU A 1 76 ? -12.171 -10.264 19.705 1.00 95.25 76 GLU A C 1
ATOM 546 O O . GLU A 1 76 ? -11.102 -9.660 19.593 1.00 95.25 76 GLU A O 1
ATOM 551 N N . ASP A 1 77 ? -12.275 -11.390 20.412 1.00 96.81 77 ASP A N 1
ATOM 552 C CA . ASP A 1 77 ? -11.148 -11.954 21.165 1.00 96.81 77 ASP A CA 1
ATOM 553 C C . ASP A 1 77 ? -9.995 -12.383 20.240 1.00 96.81 77 ASP A C 1
ATOM 555 O O . ASP A 1 77 ? -8.821 -12.127 20.521 1.00 96.81 77 ASP A O 1
ATOM 559 N N . GLU A 1 78 ? -10.316 -12.985 19.092 1.00 98.00 78 GLU A N 1
ATOM 560 C CA . GLU A 1 78 ? -9.330 -13.382 18.082 1.00 98.00 78 GLU A CA 1
ATOM 561 C C . GLU A 1 78 ? -8.703 -12.176 17.371 1.00 98.00 78 GLU A C 1
ATOM 563 O O . GLU A 1 78 ? -7.516 -12.203 17.038 1.00 98.00 78 GLU A O 1
ATOM 568 N N . ARG A 1 79 ? -9.473 -11.103 17.159 1.00 98.00 79 ARG A N 1
ATOM 569 C CA . ARG A 1 79 ? -9.010 -9.831 16.589 1.00 98.00 79 ARG A CA 1
ATOM 570 C C . ARG A 1 79 ? -7.998 -9.168 17.511 1.00 98.00 79 ARG A C 1
ATOM 572 O O . ARG A 1 79 ? -6.925 -8.767 17.055 1.00 98.00 79 ARG A O 1
ATOM 579 N N . LEU A 1 80 ? -8.287 -9.125 18.812 1.00 97.88 80 LEU A N 1
ATOM 580 C CA . LEU A 1 80 ? -7.346 -8.634 19.814 1.00 97.88 80 LEU A CA 1
ATOM 581 C C . LEU A 1 80 ? -6.077 -9.495 19.861 1.00 97.88 80 LEU A C 1
ATOM 583 O O . LEU A 1 80 ? -4.975 -8.946 19.834 1.00 97.88 80 LEU A O 1
ATOM 587 N N . ALA A 1 81 ? -6.210 -10.824 19.895 1.00 98.12 81 ALA A N 1
ATOM 588 C CA . ALA A 1 81 ? -5.064 -11.733 19.908 1.00 98.12 81 ALA A CA 1
ATOM 589 C C . ALA A 1 81 ? -4.180 -11.567 18.657 1.00 98.12 81 ALA A C 1
ATOM 591 O O . ALA A 1 81 ? -2.957 -11.460 18.768 1.00 98.12 81 ALA A O 1
ATOM 592 N N . ALA A 1 82 ? -4.786 -11.451 17.473 1.00 98.00 82 ALA A N 1
ATOM 593 C CA . ALA A 1 82 ? -4.056 -11.227 16.230 1.00 98.00 82 ALA A CA 1
ATOM 594 C C . ALA A 1 82 ? -3.354 -9.859 16.204 1.00 98.00 82 ALA A C 1
ATOM 596 O O . ALA A 1 82 ? -2.188 -9.764 15.824 1.00 98.00 82 ALA A O 1
ATOM 597 N N . ALA A 1 83 ? -4.010 -8.794 16.673 1.00 97.81 83 ALA A N 1
ATOM 598 C CA . ALA A 1 83 ? -3.382 -7.478 16.777 1.00 97.81 83 ALA A CA 1
ATOM 599 C C . ALA A 1 83 ? -2.202 -7.468 17.776 1.00 97.81 83 ALA A C 1
ATOM 601 O O . ALA A 1 83 ? -1.206 -6.765 17.570 1.00 97.81 83 ALA A O 1
ATOM 602 N N . GLN A 1 84 ? -2.275 -8.271 18.844 1.00 98.00 84 GLN A N 1
ATOM 603 C CA . GLN A 1 84 ? -1.159 -8.481 19.770 1.00 98.00 84 GLN A CA 1
ATOM 604 C C . GLN A 1 84 ? 0.013 -9.206 19.100 1.00 98.00 84 GLN A C 1
ATOM 606 O O . GLN A 1 84 ? 1.158 -8.798 19.304 1.00 98.00 84 GLN A O 1
ATOM 611 N N . GLU A 1 85 ? -0.250 -10.219 18.275 1.00 98.06 85 GLU A N 1
ATOM 612 C CA . GLU A 1 85 ? 0.781 -10.917 17.500 1.00 98.06 85 GLU A CA 1
ATOM 613 C C . GLU A 1 85 ? 1.491 -9.970 16.522 1.00 98.06 85 GLU A C 1
ATOM 615 O O . GLU A 1 85 ? 2.722 -9.900 16.518 1.00 98.06 85 GLU A O 1
ATOM 620 N N . VAL A 1 86 ? 0.728 -9.149 15.790 1.00 97.31 86 VAL A N 1
ATOM 621 C CA . VAL A 1 86 ? 1.257 -8.117 14.878 1.00 97.31 86 VAL A CA 1
ATOM 622 C C . VAL A 1 86 ? 2.190 -7.137 15.598 1.00 97.31 86 VAL A C 1
ATOM 624 O O . VAL A 1 86 ? 3.188 -6.693 15.029 1.00 97.31 86 VAL A O 1
ATOM 627 N N . SER A 1 87 ? 1.926 -6.824 16.873 1.00 96.88 87 SER A N 1
ATOM 628 C CA . SER A 1 87 ? 2.809 -5.950 17.660 1.00 96.88 87 SER A CA 1
ATOM 629 C C . SER A 1 87 ? 4.215 -6.537 17.868 1.00 96.88 87 SER A C 1
ATOM 631 O O . SER A 1 87 ? 5.176 -5.795 18.106 1.00 96.88 87 SER A O 1
ATOM 633 N N . GLY A 1 88 ? 4.362 -7.862 17.772 1.00 96.06 88 GLY A N 1
ATOM 634 C CA . GLY A 1 88 ? 5.628 -8.576 17.870 1.00 96.06 88 GLY A CA 1
ATOM 635 C C . GLY A 1 88 ? 6.479 -8.127 19.062 1.00 96.06 88 GLY A C 1
ATOM 636 O O . GLY A 1 88 ? 6.035 -8.066 20.208 1.00 96.06 88 GLY A O 1
ATOM 637 N N . ARG A 1 89 ? 7.737 -7.763 18.791 1.00 96.19 89 ARG A N 1
ATOM 638 C CA . ARG A 1 89 ? 8.706 -7.358 19.828 1.00 96.19 89 ARG A CA 1
ATOM 639 C C . ARG A 1 89 ? 8.414 -5.999 20.470 1.00 96.19 89 ARG A C 1
ATOM 641 O O . ARG A 1 89 ? 9.019 -5.680 21.491 1.00 96.19 89 ARG A O 1
ATOM 648 N N . ILE A 1 90 ? 7.537 -5.185 19.880 1.00 97.31 90 ILE A N 1
ATOM 649 C CA . ILE A 1 90 ? 7.158 -3.876 20.435 1.00 97.31 90 ILE A CA 1
ATOM 650 C C . ILE A 1 90 ? 6.353 -4.074 21.726 1.00 97.31 90 ILE A C 1
ATOM 652 O O . ILE A 1 90 ? 6.503 -3.297 22.676 1.00 97.31 90 ILE A O 1
ATOM 656 N N . GLY A 1 91 ? 5.536 -5.131 21.753 1.00 98.00 91 GLY A N 1
ATOM 657 C CA . GLY A 1 91 ? 4.591 -5.435 22.813 1.00 98.00 91 GLY A CA 1
ATOM 658 C C . GLY A 1 91 ? 3.333 -4.569 22.739 1.00 98.00 91 GLY A C 1
ATOM 659 O O . GLY A 1 91 ? 3.391 -3.355 22.508 1.00 98.00 91 GLY A O 1
ATOM 660 N N . TRP A 1 92 ? 2.188 -5.197 23.013 1.00 97.88 92 TRP A N 1
ATOM 661 C CA . TRP A 1 92 ? 0.861 -4.601 22.855 1.00 97.88 92 TRP A CA 1
ATOM 662 C C . TRP A 1 92 ? 0.714 -3.238 23.530 1.00 97.88 92 TRP A C 1
ATOM 664 O O . TRP A 1 92 ? 0.365 -2.263 22.879 1.00 97.88 92 TRP A O 1
ATOM 674 N N . LYS A 1 93 ? 1.094 -3.128 24.809 1.00 98.19 93 LYS A N 1
ATOM 675 C CA . LYS A 1 93 ? 0.945 -1.890 25.595 1.00 98.19 93 LYS A CA 1
ATOM 676 C C . LYS A 1 93 ? 1.590 -0.661 24.941 1.00 98.19 93 LYS A C 1
ATOM 678 O O . LYS A 1 93 ? 1.093 0.448 25.106 1.00 98.19 93 LYS A O 1
ATOM 683 N N . ARG A 1 94 ? 2.732 -0.829 24.263 1.00 97.88 94 ARG A N 1
ATOM 684 C CA . ARG A 1 94 ? 3.407 0.277 23.563 1.00 97.88 94 ARG A CA 1
ATOM 685 C C . ARG A 1 94 ? 2.790 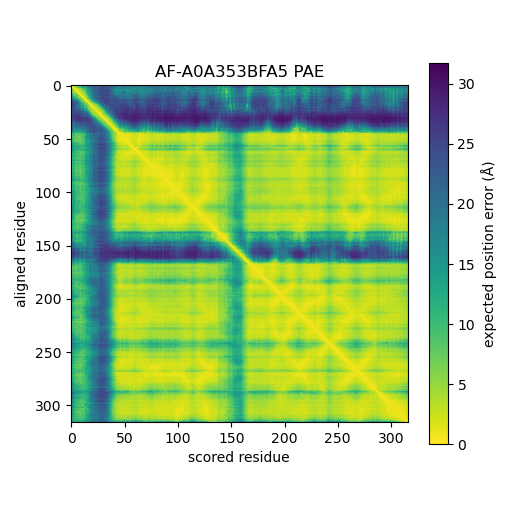0.507 22.191 1.00 97.88 94 ARG A C 1
ATOM 687 O O . ARG A 1 94 ? 2.580 1.656 21.825 1.00 97.88 94 ARG A O 1
ATOM 694 N N . PHE A 1 95 ? 2.520 -0.574 21.464 1.00 98.25 95 PHE A N 1
ATOM 695 C CA . PHE A 1 95 ? 1.950 -0.560 20.119 1.00 98.25 95 PHE A CA 1
ATOM 696 C C . PHE A 1 95 ? 0.558 0.076 20.062 1.00 98.25 95 PHE A C 1
ATOM 698 O O . PHE A 1 95 ? 0.299 0.915 19.205 1.00 98.25 95 PHE A O 1
ATOM 705 N N . SER A 1 96 ? -0.299 -0.260 21.023 1.00 98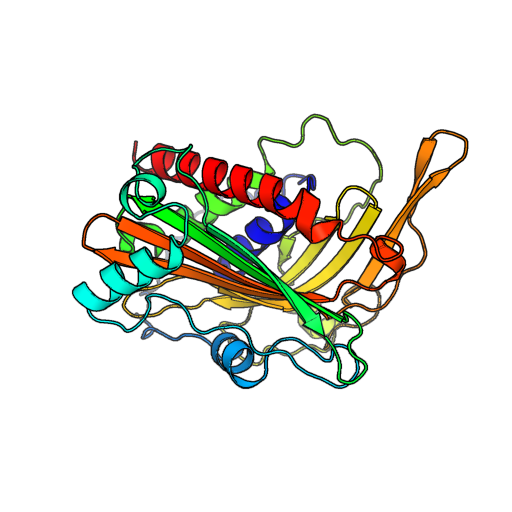.06 96 SER A N 1
ATOM 706 C CA . SER A 1 96 ? -1.669 0.229 21.134 1.00 98.06 96 SER A CA 1
ATOM 707 C C . SER A 1 96 ? -1.773 1.519 21.948 1.00 98.06 96 SER A C 1
ATOM 709 O O . SER A 1 96 ? -2.816 1.768 22.534 1.00 98.06 96 SER A O 1
ATOM 711 N N . LYS A 1 97 ? -0.697 2.291 22.123 1.00 97.81 97 LYS A N 1
ATOM 712 C CA . LYS A 1 97 ? -0.783 3.542 22.886 1.00 97.81 97 LYS A CA 1
ATOM 713 C C . LYS A 1 97 ? -1.544 4.578 22.057 1.00 97.81 97 LYS A C 1
ATOM 715 O O . LYS A 1 97 ? -1.165 4.812 20.914 1.00 97.81 97 LYS A O 1
ATOM 720 N N . ASP A 1 98 ? -2.528 5.246 22.653 1.00 97.25 98 ASP A N 1
ATOM 721 C CA . ASP A 1 98 ? -3.166 6.415 22.040 1.00 97.25 98 ASP A CA 1
ATOM 722 C C . ASP A 1 98 ? -2.177 7.588 21.996 1.00 97.25 98 ASP A C 1
ATOM 724 O O . ASP A 1 98 ? -1.910 8.268 22.991 1.00 97.25 98 ASP A O 1
ATOM 728 N N . SER A 1 99 ? -1.464 7.698 20.880 1.00 97.25 99 SER A N 1
ATOM 729 C CA . SER A 1 99 ? -0.450 8.716 20.648 1.00 97.25 99 SER A CA 1
ATOM 730 C C . SER A 1 99 ? -0.053 8.732 19.182 1.00 97.25 99 SER A C 1
ATOM 732 O O . SER A 1 99 ? 0.300 7.690 18.623 1.00 97.25 99 SER A O 1
ATOM 734 N N . ILE A 1 100 ? 0.068 9.927 18.599 1.00 95.94 100 ILE A N 1
ATOM 735 C CA . ILE A 1 100 ? 0.677 10.102 17.272 1.00 95.94 100 ILE A CA 1
ATOM 736 C C . ILE A 1 100 ? 2.054 9.421 17.163 1.00 95.94 100 ILE A C 1
ATOM 738 O O . ILE A 1 100 ? 2.382 8.852 16.124 1.00 95.94 100 ILE A O 1
ATOM 742 N N . PHE A 1 101 ? 2.830 9.394 18.255 1.00 96.69 101 PHE A N 1
ATOM 743 C CA . PHE A 1 101 ? 4.183 8.828 18.311 1.00 96.69 101 PHE A CA 1
ATOM 744 C C . PHE A 1 101 ? 4.235 7.346 18.696 1.00 96.69 101 PHE A C 1
ATOM 746 O O . PHE A 1 101 ? 5.331 6.817 18.904 1.00 96.69 101 PHE A O 1
ATOM 753 N N . ALA A 1 102 ? 3.093 6.663 18.813 1.00 97.50 102 ALA A N 1
ATOM 754 C CA . ALA A 1 102 ? 3.094 5.233 19.079 1.00 97.50 102 ALA A CA 1
ATOM 755 C C . ALA A 1 102 ? 3.903 4.480 17.995 1.00 97.50 102 ALA A C 1
ATOM 757 O O . ALA A 1 102 ? 3.902 4.867 16.821 1.00 97.50 102 ALA A O 1
ATOM 758 N N . PRO A 1 103 ? 4.655 3.435 18.367 1.00 97.06 103 PRO A N 1
ATOM 759 C CA . PRO A 1 103 ? 5.465 2.676 17.424 1.00 97.06 103 PRO A CA 1
ATOM 760 C C . PRO A 1 103 ? 4.605 2.014 16.336 1.00 97.06 103 PRO A C 1
ATOM 762 O O . PRO A 1 103 ? 3.418 1.751 16.527 1.00 97.06 103 PRO A O 1
ATOM 765 N N . VAL A 1 104 ? 5.238 1.751 15.195 1.00 96.62 104 VAL A N 1
ATOM 766 C CA . VAL A 1 104 ? 4.660 1.059 14.037 1.00 96.62 104 VAL A CA 1
ATOM 767 C C . VAL A 1 104 ? 5.348 -0.296 13.927 1.00 96.62 104 VAL A C 1
ATOM 769 O O . VAL A 1 104 ? 6.574 -0.372 14.038 1.00 96.62 104 VAL A O 1
ATOM 772 N N . ALA A 1 105 ? 4.575 -1.360 13.735 1.00 97.81 105 ALA A N 1
ATOM 773 C CA . ALA A 1 105 ? 5.108 -2.678 13.434 1.00 97.81 105 ALA A CA 1
ATOM 774 C C . ALA A 1 105 ? 5.465 -2.712 11.947 1.00 97.81 105 ALA A C 1
ATOM 776 O O . ALA A 1 105 ? 4.600 -2.507 11.102 1.00 97.81 105 ALA A O 1
ATOM 777 N N . ILE A 1 106 ? 6.745 -2.903 11.630 1.00 96.38 106 ILE A N 1
ATOM 778 C CA . ILE A 1 106 ? 7.240 -2.913 10.251 1.00 96.38 106 ILE A CA 1
ATOM 779 C C . ILE A 1 106 ? 8.080 -4.167 10.060 1.00 96.38 106 ILE A C 1
ATOM 781 O O . ILE A 1 106 ? 9.100 -4.344 10.731 1.00 96.38 106 ILE A O 1
ATOM 785 N N . ASN A 1 107 ? 7.672 -5.010 9.119 1.00 95.94 107 ASN A N 1
ATOM 786 C CA . ASN A 1 107 ? 8.412 -6.184 8.690 1.00 95.94 107 ASN A CA 1
ATOM 787 C C . ASN A 1 107 ? 8.717 -6.079 7.192 1.00 95.94 107 ASN A C 1
ATOM 789 O O . ASN A 1 107 ? 7.834 -5.813 6.380 1.00 95.94 107 ASN A O 1
ATOM 793 N N . ILE A 1 108 ? 9.986 -6.260 6.827 1.00 94.94 108 ILE A N 1
ATOM 794 C CA . ILE A 1 108 ? 10.447 -6.233 5.435 1.00 94.94 108 ILE A CA 1
ATOM 795 C C . ILE A 1 108 ? 11.235 -7.511 5.190 1.00 94.94 108 ILE A C 1
ATOM 797 O O . ILE A 1 108 ? 12.390 -7.644 5.611 1.00 94.94 108 ILE A O 1
ATOM 801 N N . GLU A 1 109 ? 10.611 -8.435 4.476 1.00 95.31 109 GLU A N 1
ATOM 802 C CA . GLU A 1 109 ? 11.170 -9.735 4.143 1.00 95.31 109 GLU A CA 1
ATOM 803 C C . GLU A 1 109 ? 11.651 -9.744 2.698 1.00 95.31 109 GLU A C 1
ATOM 805 O O . GLU A 1 109 ? 11.041 -9.158 1.806 1.00 95.31 109 GLU A O 1
ATOM 810 N N . SER A 1 110 ? 12.790 -10.390 2.456 1.00 93.88 110 SER A N 1
ATOM 811 C CA . SER A 1 110 ? 13.301 -10.566 1.097 1.00 93.88 110 SER A CA 1
ATOM 812 C C . SER A 1 110 ? 12.675 -11.805 0.478 1.00 93.88 110 SER A C 1
ATOM 814 O O . SER A 1 110 ? 12.821 -12.903 1.007 1.00 93.88 110 SER A O 1
ATOM 816 N N . ILE A 1 111 ? 12.044 -11.628 -0.673 1.00 93.38 111 ILE A N 1
ATOM 817 C CA . ILE A 1 111 ? 11.581 -12.714 -1.524 1.00 93.38 111 ILE A CA 1
ATOM 818 C C 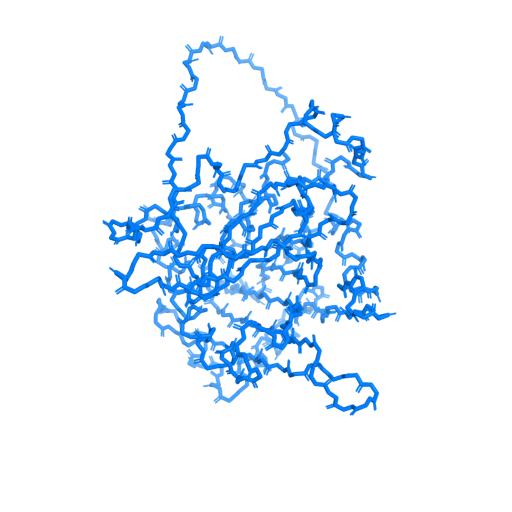. ILE A 1 111 ? 12.754 -13.133 -2.407 1.00 93.38 111 ILE A C 1
ATOM 820 O O . ILE A 1 111 ? 13.383 -12.294 -3.062 1.00 93.38 111 ILE A O 1
ATOM 824 N N . LYS A 1 112 ? 13.057 -14.431 -2.413 1.00 92.19 112 LYS A N 1
ATOM 825 C CA . LYS A 1 112 ? 14.136 -15.015 -3.212 1.00 92.19 112 LYS A CA 1
ATOM 826 C C . LYS A 1 112 ? 13.574 -15.924 -4.303 1.00 92.19 112 LYS A C 1
ATOM 828 O O . LYS A 1 112 ? 12.539 -16.554 -4.100 1.00 92.19 112 LYS A O 1
ATOM 833 N N . ASN A 1 113 ? 14.248 -15.980 -5.448 1.00 89.00 113 ASN A N 1
ATOM 834 C CA . ASN A 1 113 ? 13.999 -17.002 -6.466 1.00 89.00 113 ASN A CA 1
ATOM 835 C C . ASN A 1 113 ? 14.655 -18.343 -6.074 1.00 89.00 113 ASN A C 1
ATOM 837 O O . ASN A 1 113 ? 15.324 -18.436 -5.042 1.00 89.00 113 ASN A O 1
ATOM 841 N N . ASP A 1 114 ? 14.497 -19.372 -6.910 1.00 90.00 114 ASP A N 1
ATOM 842 C CA . ASP A 1 114 ? 15.074 -20.707 -6.666 1.00 90.00 114 ASP A CA 1
ATOM 843 C C . ASP A 1 114 ? 16.607 -20.702 -6.622 1.00 90.00 114 ASP A C 1
ATOM 845 O O . ASP A 1 114 ? 17.214 -21.512 -5.927 1.00 90.00 114 ASP A O 1
ATOM 849 N N . ALA A 1 115 ? 17.242 -19.749 -7.310 1.00 90.44 115 ALA A N 1
ATOM 850 C CA . ALA A 1 115 ? 18.686 -19.532 -7.257 1.00 90.44 115 ALA A CA 1
ATOM 851 C C . ALA A 1 115 ? 19.139 -18.795 -5.977 1.00 90.44 115 ALA A C 1
ATOM 853 O O . ALA A 1 115 ? 20.312 -18.450 -5.836 1.00 90.44 115 ALA A O 1
ATOM 854 N N . GLY A 1 116 ? 18.224 -18.505 -5.045 1.00 89.88 116 GLY A N 1
ATOM 855 C CA . GLY A 1 116 ? 18.505 -17.796 -3.796 1.00 89.88 116 GLY A CA 1
ATOM 856 C C . GLY A 1 116 ? 18.753 -16.293 -3.962 1.00 89.88 116 GLY A C 1
ATOM 857 O O . GLY A 1 116 ? 19.104 -15.620 -2.986 1.00 89.88 116 GLY A O 1
ATOM 858 N N . GLN A 1 117 ? 18.561 -15.749 -5.165 1.00 88.56 117 GLN A N 1
ATOM 859 C CA . GLN A 1 117 ? 18.727 -14.330 -5.461 1.00 88.56 117 GLN A CA 1
ATOM 860 C C . GLN A 1 117 ? 17.490 -13.560 -5.009 1.00 88.56 117 GLN A C 1
ATOM 862 O O . GLN A 1 117 ? 16.360 -13.998 -5.219 1.00 88.56 117 GLN A O 1
ATOM 867 N N . LYS A 1 118 ? 17.699 -12.394 -4.392 1.00 90.88 118 LYS A N 1
ATOM 868 C CA . LYS A 1 118 ? 16.613 -11.492 -4.003 1.00 90.88 118 LYS A CA 1
ATOM 869 C C . LYS A 1 118 ? 15.944 -10.931 -5.259 1.00 90.88 118 LYS A C 1
ATOM 871 O O . LYS A 1 118 ? 16.625 -10.312 -6.068 1.00 90.88 118 LYS A O 1
ATOM 876 N N . VAL A 1 119 ? 14.632 -11.110 -5.375 1.00 90.69 119 VAL A N 1
ATOM 877 C CA . VAL A 1 119 ? 13.832 -10.616 -6.509 1.00 90.69 119 VAL A CA 1
ATOM 878 C C . VAL A 1 119 ? 12.742 -9.642 -6.089 1.00 90.69 119 VAL A C 1
ATOM 880 O O . VAL A 1 119 ? 12.267 -8.876 -6.908 1.00 90.69 119 VAL A O 1
ATOM 883 N N . ALA A 1 120 ? 12.327 -9.632 -4.825 1.00 93.31 120 ALA A N 1
ATOM 884 C CA . ALA A 1 120 ? 11.335 -8.679 -4.343 1.00 93.31 120 ALA A CA 1
ATOM 885 C C . ALA A 1 120 ? 11.408 -8.534 -2.823 1.00 93.31 120 ALA A C 1
ATOM 887 O O . ALA A 1 120 ? 12.163 -9.231 -2.137 1.00 93.31 120 ALA A O 1
ATOM 888 N N . HIS A 1 121 ? 10.590 -7.634 -2.299 1.00 94.56 121 HIS A N 1
ATOM 889 C CA . HIS A 1 121 ? 10.332 -7.459 -0.886 1.00 94.56 121 HIS A CA 1
ATOM 890 C C . HIS A 1 121 ? 8.858 -7.699 -0.587 1.00 94.56 121 HIS A C 1
ATOM 892 O O . HIS A 1 121 ? 8.000 -7.143 -1.269 1.00 94.56 121 HIS A O 1
ATOM 898 N N . ARG A 1 122 ? 8.580 -8.486 0.455 1.00 96.00 122 ARG A N 1
ATOM 899 C CA . ARG A 1 122 ? 7.284 -8.483 1.136 1.00 96.00 122 ARG A CA 1
ATOM 900 C C . ARG A 1 122 ? 7.384 -7.467 2.260 1.00 96.00 122 ARG A C 1
ATOM 902 O O . ARG A 1 122 ? 8.278 -7.565 3.100 1.00 96.00 122 ARG A O 1
ATOM 909 N N . ILE A 1 123 ? 6.513 -6.474 2.245 1.00 95.69 123 ILE A N 1
ATOM 910 C CA . ILE A 1 123 ? 6.520 -5.395 3.223 1.00 95.69 123 ILE A CA 1
ATOM 911 C C . ILE A 1 123 ? 5.176 -5.415 3.937 1.00 95.69 123 ILE A C 1
ATOM 913 O O . ILE A 1 123 ? 4.125 -5.374 3.302 1.00 95.69 123 ILE A O 1
ATOM 917 N N . HIS A 1 124 ? 5.233 -5.483 5.258 1.00 96.75 124 HIS A N 1
ATOM 918 C CA . HIS A 1 124 ? 4.084 -5.435 6.145 1.00 96.75 124 HIS A CA 1
ATOM 919 C C . HIS A 1 124 ? 4.278 -4.288 7.127 1.00 96.75 124 HIS A C 1
ATOM 921 O O . HIS A 1 124 ? 5.323 -4.177 7.770 1.00 96.75 124 HIS A O 1
ATOM 927 N N . CYS A 1 125 ? 3.291 -3.408 7.195 1.00 96.38 125 CYS A N 1
ATOM 928 C CA . CYS A 1 125 ? 3.271 -2.248 8.067 1.00 96.38 125 CYS A CA 1
ATOM 929 C C . CYS A 1 125 ? 1.933 -2.223 8.796 1.00 96.38 125 CYS A C 1
ATOM 931 O O . CYS A 1 125 ? 0.890 -2.293 8.152 1.00 96.38 125 CYS A O 1
ATOM 933 N N . ALA A 1 126 ? 1.952 -2.107 10.118 1.00 97.94 126 ALA A N 1
ATOM 934 C CA . ALA A 1 126 ? 0.736 -2.051 10.908 1.00 97.94 126 ALA A CA 1
ATOM 935 C C . ALA A 1 126 ? 0.863 -1.093 12.090 1.00 97.94 126 ALA A C 1
ATOM 937 O O . ALA A 1 126 ? 1.932 -0.961 12.695 1.00 97.94 126 ALA A O 1
ATOM 938 N N . PHE A 1 127 ? -0.234 -0.424 12.437 1.00 98.19 127 PHE A N 1
ATOM 939 C CA . PHE A 1 127 ? -0.305 0.461 13.593 1.00 98.19 127 PHE A CA 1
ATOM 940 C C . PHE A 1 127 ? -1.738 0.653 14.094 1.00 98.19 127 PHE A C 1
ATOM 942 O O . PHE A 1 127 ? -2.695 0.562 13.331 1.00 98.19 127 PHE A O 1
ATOM 949 N N . VAL A 1 128 ? -1.880 0.940 15.391 1.00 98.19 128 VAL A N 1
ATOM 950 C CA . VAL A 1 128 ? -3.187 1.215 16.005 1.00 98.19 128 VAL A CA 1
ATOM 951 C C . VAL A 1 128 ? -3.549 2.691 15.867 1.00 98.19 128 VAL A C 1
ATOM 953 O O . VAL A 1 128 ? -2.690 3.575 16.017 1.00 98.19 128 VAL A O 1
ATOM 956 N N . VAL A 1 129 ? -4.834 2.925 15.611 1.00 96.94 129 VAL A N 1
ATOM 957 C CA . VAL A 1 129 ? -5.517 4.217 15.701 1.00 96.94 129 VAL A CA 1
ATOM 958 C C . VAL A 1 129 ? -6.801 4.065 16.518 1.00 96.94 129 VAL A C 1
ATOM 960 O O . VAL A 1 129 ? -7.271 2.949 16.735 1.00 96.94 129 VAL A O 1
ATOM 963 N N . TYR A 1 130 ? -7.359 5.183 16.974 1.00 95.69 130 TYR A N 1
ATOM 964 C CA . TYR A 1 130 ? -8.558 5.211 17.808 1.00 95.69 130 TYR A CA 1
ATOM 965 C C . TYR A 1 130 ? -9.706 5.899 17.078 1.00 95.69 130 TYR A C 1
ATOM 967 O O . TYR A 1 130 ? -9.534 7.002 16.555 1.00 95.69 130 TYR A O 1
ATOM 975 N N . GLY A 1 131 ? -10.872 5.263 17.070 1.00 93.44 131 GLY A N 1
ATOM 976 C CA . GLY A 1 131 ? -12.049 5.719 16.336 1.00 93.44 131 GLY A CA 1
ATOM 977 C C . GLY A 1 131 ? -12.978 4.563 15.986 1.00 93.44 131 GLY A C 1
ATOM 978 O O . GLY A 1 131 ? -12.695 3.410 16.305 1.00 93.44 131 GLY A O 1
ATOM 979 N N . GLN A 1 132 ? -14.084 4.879 15.319 1.00 93.06 132 GLN A N 1
ATOM 980 C CA . GLN A 1 132 ? -15.035 3.875 14.847 1.00 93.06 132 GLN A CA 1
ATOM 981 C C . GLN A 1 132 ? -14.839 3.630 13.353 1.00 93.06 132 GLN A C 1
ATOM 983 O O . GLN A 1 132 ? -14.646 4.568 12.582 1.00 93.06 132 GLN A O 1
ATOM 988 N N . LEU A 1 133 ? -14.917 2.368 12.924 1.00 92.44 133 LEU A N 1
ATOM 989 C CA . LEU A 1 133 ? -14.750 2.009 11.513 1.00 92.44 133 LEU A CA 1
ATOM 990 C C . LEU A 1 133 ? -15.766 2.728 10.610 1.00 92.44 133 LEU A C 1
ATOM 992 O O . LEU A 1 133 ? -15.424 3.129 9.501 1.00 92.44 133 LEU A O 1
ATOM 996 N N . GLU A 1 134 ? -16.989 2.940 11.100 1.00 90.50 134 GLU A N 1
ATOM 997 C CA . GLU A 1 134 ? -18.061 3.631 10.371 1.00 90.50 134 GLU A CA 1
ATOM 998 C C . GLU A 1 134 ? -17.700 5.078 10.002 1.00 90.50 134 GLU A C 1
ATOM 1000 O O . GLU A 1 134 ? -18.039 5.540 8.913 1.00 90.50 134 GLU A O 1
ATOM 1005 N N . GLU A 1 135 ? -16.934 5.777 10.847 1.00 86.12 135 GLU A N 1
ATOM 1006 C CA . GLU A 1 135 ? -16.443 7.127 10.539 1.00 86.12 135 GLU A CA 1
ATOM 1007 C C . GLU A 1 135 ? -15.495 7.101 9.330 1.00 86.12 135 GLU A C 1
ATOM 1009 O O . GLU A 1 135 ? -15.543 7.988 8.481 1.00 86.12 135 GLU A O 1
ATOM 1014 N N . LEU A 1 136 ? -14.676 6.050 9.212 1.00 82.19 136 LEU A N 1
ATOM 1015 C CA . LEU A 1 136 ? -13.728 5.856 8.111 1.00 82.19 136 LEU A CA 1
ATOM 1016 C C . LEU A 1 136 ? -14.371 5.281 6.846 1.00 82.19 136 LEU A C 1
ATOM 1018 O O . LEU A 1 136 ? -13.823 5.437 5.757 1.00 82.19 136 LEU A O 1
ATOM 1022 N N . LYS A 1 137 ? -15.535 4.631 6.948 1.00 84.19 137 LYS A N 1
ATOM 1023 C CA . LYS A 1 137 ? -16.300 4.230 5.760 1.00 84.19 137 LYS A CA 1
ATOM 1024 C C . LYS A 1 137 ? -16.808 5.444 4.985 1.00 84.19 137 LYS A C 1
ATOM 1026 O O . LYS A 1 137 ? -17.003 5.328 3.769 1.00 84.19 137 LYS A O 1
ATOM 1031 N N . ASN A 1 138 ? -16.961 6.597 5.649 1.00 80.81 138 ASN A N 1
ATOM 1032 C CA . ASN A 1 138 ? -17.266 7.857 4.987 1.00 80.81 138 ASN A CA 1
ATOM 1033 C C . ASN A 1 138 ? -16.127 8.244 4.032 1.00 80.81 138 ASN A C 1
ATOM 1035 O O . ASN A 1 138 ? -15.019 8.586 4.447 1.00 80.81 138 ASN A O 1
ATOM 1039 N N . GLN A 1 139 ? -16.443 8.183 2.739 1.00 67.12 139 GLN A N 1
ATOM 1040 C CA . GLN A 1 139 ? -15.511 8.402 1.640 1.00 67.12 139 GLN A CA 1
ATOM 1041 C C . GLN A 1 139 ? -14.814 9.751 1.763 1.00 67.12 139 GLN A C 1
ATOM 1043 O O . GLN A 1 139 ? -13.597 9.781 1.715 1.00 67.12 139 GLN A O 1
ATOM 1048 N N . GLU A 1 140 ? -15.530 10.836 2.051 1.00 67.12 140 GLU A N 1
ATOM 1049 C CA . GLU A 1 140 ? -14.919 12.165 2.161 1.00 67.12 140 GLU A CA 1
ATOM 1050 C C . GLU A 1 140 ? -13.903 12.249 3.305 1.00 67.12 140 GLU A C 1
ATOM 1052 O O . GLU A 1 140 ? -12.864 12.892 3.178 1.00 67.12 140 GLU A O 1
ATOM 1057 N N . LEU A 1 141 ? -14.175 11.590 4.434 1.00 66.12 141 LEU A N 1
ATOM 1058 C CA . LEU A 1 141 ? -13.289 11.611 5.595 1.00 66.12 141 LEU A CA 1
ATOM 1059 C C . LEU A 1 141 ? -12.028 10.794 5.331 1.00 66.12 141 LEU A C 1
ATOM 1061 O O . LEU A 1 141 ? -10.919 11.283 5.553 1.00 66.12 141 LEU A O 1
ATOM 1065 N N . LEU A 1 142 ? -12.199 9.575 4.816 1.00 68.31 142 LEU A N 1
ATOM 1066 C CA . LEU A 1 142 ? -11.088 8.743 4.380 1.00 68.31 142 LEU A CA 1
ATOM 1067 C C . LEU A 1 142 ? -10.259 9.511 3.344 1.00 68.31 142 LEU A C 1
ATOM 1069 O O . LEU A 1 142 ? -9.039 9.597 3.457 1.00 68.31 142 LEU A O 1
ATOM 1073 N N . GLU A 1 143 ? -10.929 10.157 2.392 1.00 65.62 143 GLU A N 1
ATOM 1074 C CA . GLU A 1 143 ? -10.278 10.889 1.324 1.00 65.62 143 GLU A CA 1
ATOM 1075 C C . GLU A 1 143 ? -9.491 12.100 1.831 1.00 65.62 143 GLU A C 1
ATOM 1077 O O . GLU A 1 143 ? -8.338 12.294 1.451 1.00 65.62 143 GLU A O 1
ATOM 1082 N N . ASN A 1 144 ? -10.053 12.863 2.765 1.00 61.31 144 ASN A N 1
ATOM 1083 C CA . ASN A 1 144 ? -9.394 14.011 3.379 1.00 61.31 144 ASN A CA 1
ATOM 1084 C C . ASN A 1 144 ? -8.183 13.614 4.235 1.00 61.31 144 ASN A C 1
ATOM 1086 O O . ASN A 1 144 ? -7.134 14.257 4.144 1.00 61.31 144 ASN A O 1
ATOM 1090 N N . ILE A 1 145 ? -8.288 12.547 5.035 1.00 58.88 145 ILE A N 1
ATOM 1091 C CA . ILE A 1 145 ? -7.171 12.046 5.856 1.00 58.88 145 ILE A CA 1
ATOM 1092 C C . ILE A 1 145 ? -6.010 11.603 4.961 1.00 58.88 145 ILE A C 1
ATOM 1094 O O . ILE A 1 145 ? -4.839 11.839 5.265 1.00 58.88 145 ILE A O 1
ATOM 1098 N N . LEU A 1 146 ? -6.329 10.991 3.830 1.00 58.72 146 LEU A N 1
ATOM 1099 C CA . LEU A 1 146 ? -5.353 10.415 2.923 1.00 58.72 146 LEU A CA 1
ATOM 1100 C C . LEU A 1 146 ? -4.743 11.472 1.976 1.00 58.72 146 LEU A C 1
ATOM 1102 O O . LEU A 1 146 ? -3.518 11.555 1.875 1.00 58.72 146 LEU A O 1
ATOM 1106 N N . LEU A 1 147 ? -5.543 12.363 1.372 1.00 49.81 147 LEU A N 1
ATOM 1107 C CA . LEU A 1 147 ? -5.083 13.403 0.428 1.00 49.81 147 LEU A CA 1
ATOM 1108 C C . LEU A 1 147 ? -4.400 14.604 1.087 1.00 49.81 147 LEU A C 1
ATOM 1110 O O . LEU A 1 147 ? -3.515 15.212 0.483 1.00 49.81 147 LEU A O 1
ATOM 1114 N N . ALA A 1 148 ? -4.774 14.985 2.313 1.00 40.50 148 ALA A N 1
ATOM 1115 C CA . ALA A 1 148 ? -4.143 16.132 2.976 1.00 40.50 148 ALA A CA 1
ATOM 1116 C C . ALA A 1 148 ? -2.655 15.880 3.303 1.00 40.50 148 ALA A C 1
ATOM 1118 O O . ALA A 1 148 ? -1.893 16.821 3.501 1.00 40.50 148 ALA A O 1
ATOM 1119 N N . SER A 1 149 ? -2.214 14.617 3.300 1.00 41.94 149 SER A N 1
ATOM 1120 C CA . SER A 1 149 ? -0.811 14.194 3.476 1.00 41.94 149 SER A CA 1
ATOM 1121 C C . SER A 1 149 ? 0.126 14.718 2.406 1.00 41.94 149 SER A C 1
ATOM 1123 O O . SER A 1 149 ? 1.316 14.859 2.651 1.00 41.94 149 SER A O 1
ATOM 1125 N N . THR A 1 150 ? -0.419 15.021 1.238 1.00 45.06 150 THR A N 1
ATOM 1126 C CA . THR A 1 150 ? 0.345 15.428 0.064 1.00 45.06 150 THR A CA 1
ATOM 1127 C C . THR A 1 150 ? 0.575 16.945 0.026 1.00 45.06 150 THR A C 1
ATOM 1129 O O . THR A 1 150 ? 1.457 17.421 -0.690 1.00 45.06 150 THR A O 1
ATOM 1132 N N . LYS A 1 151 ? -0.204 17.722 0.798 1.00 40.78 151 LYS A N 1
ATOM 1133 C CA . LYS A 1 151 ? -0.222 19.195 0.735 1.00 40.78 151 LYS A CA 1
ATOM 1134 C C . LYS A 1 151 ? 0.756 19.889 1.688 1.00 40.78 151 LYS A C 1
ATOM 1136 O O . LYS A 1 151 ? 1.201 20.982 1.359 1.00 40.78 151 LYS A O 1
ATOM 1141 N N . GLU A 1 152 ? 1.080 19.302 2.841 1.00 40.56 152 GLU A N 1
ATOM 1142 C CA . GLU A 1 152 ? 1.805 20.024 3.907 1.00 40.56 152 GLU A CA 1
ATOM 1143 C C . GLU A 1 152 ? 3.343 19.916 3.838 1.00 40.56 152 GLU A C 1
ATOM 1145 O O . GLU A 1 152 ? 4.017 20.836 4.289 1.00 40.56 152 GLU A O 1
ATOM 1150 N N . ASP A 1 153 ? 3.916 18.874 3.220 1.00 40.72 153 ASP A N 1
ATOM 1151 C CA . ASP A 1 153 ? 5.370 18.599 3.290 1.00 40.72 153 ASP A CA 1
ATOM 1152 C C . ASP A 1 153 ? 6.198 19.061 2.066 1.00 40.72 153 ASP A C 1
ATOM 1154 O O . ASP A 1 153 ? 7.403 18.817 1.993 1.00 40.72 153 ASP A O 1
ATOM 1158 N N . ASN A 1 154 ? 5.596 19.744 1.086 1.00 41.22 154 ASN A N 1
ATOM 1159 C CA . ASN A 1 154 ? 6.214 19.955 -0.236 1.00 41.22 154 ASN A CA 1
ATOM 1160 C C . ASN A 1 154 ? 6.700 21.381 -0.547 1.00 41.22 154 ASN A C 1
ATOM 1162 O O . ASN A 1 154 ? 6.823 21.751 -1.715 1.00 41.22 154 ASN A O 1
ATOM 1166 N N . THR A 1 155 ? 7.044 22.188 0.457 1.00 36.62 155 THR A N 1
ATOM 1167 C CA . THR A 1 155 ? 7.526 23.561 0.210 1.00 36.62 155 THR A CA 1
ATOM 1168 C C . THR A 1 155 ? 8.982 23.647 -0.283 1.00 36.62 155 THR A C 1
ATOM 1170 O O . THR A 1 155 ? 9.400 24.726 -0.689 1.00 36.62 155 THR A O 1
ATOM 1173 N N . GLU A 1 156 ? 9.763 22.553 -0.312 1.00 36.16 156 GLU A N 1
ATOM 1174 C CA . GLU A 1 156 ? 11.209 22.631 -0.631 1.00 36.16 156 GLU A CA 1
ATOM 1175 C C . GLU A 1 156 ? 11.767 21.653 -1.687 1.00 36.16 156 GLU A C 1
ATOM 1177 O O . GLU A 1 156 ? 12.953 21.720 -2.005 1.00 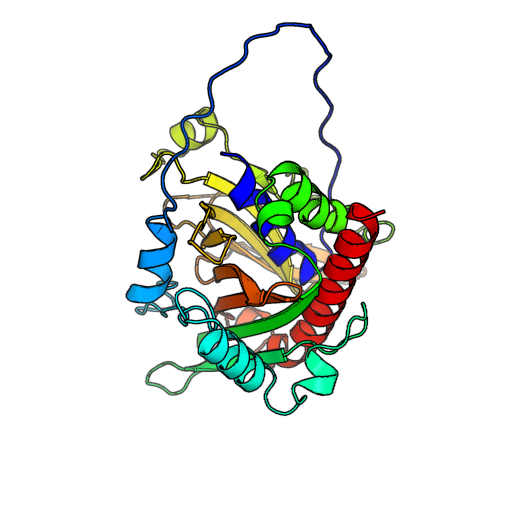36.16 156 GLU A O 1
ATOM 1182 N N . SER A 1 157 ? 10.966 20.792 -2.326 1.00 38.44 157 SER A N 1
ATOM 1183 C CA . SER A 1 157 ? 11.490 19.877 -3.366 1.00 38.44 157 SER A CA 1
ATOM 1184 C C . SER A 1 157 ? 11.289 20.407 -4.792 1.00 38.44 157 SER A C 1
ATOM 1186 O O . SER A 1 157 ? 10.551 19.839 -5.593 1.00 38.44 157 SER A O 1
ATOM 1188 N N . GLN A 1 158 ? 11.987 21.495 -5.133 1.00 41.72 158 GLN A N 1
ATOM 1189 C CA . GLN A 1 158 ? 12.268 21.849 -6.530 1.00 41.72 158 GLN A CA 1
ATOM 1190 C C . GLN A 1 158 ? 13.440 21.008 -7.049 1.00 41.72 158 GLN A C 1
ATOM 1192 O O . GLN A 1 158 ? 14.581 21.273 -6.679 1.00 41.72 158 GLN A O 1
ATOM 1197 N N . ALA A 1 159 ? 13.180 20.031 -7.926 1.00 36.03 159 ALA A N 1
ATOM 1198 C CA . ALA A 1 159 ? 14.153 19.541 -8.916 1.00 36.03 159 ALA A CA 1
ATOM 1199 C C . ALA A 1 159 ? 13.538 18.472 -9.844 1.00 36.03 159 ALA A C 1
ATOM 1201 O O . ALA A 1 159 ? 13.671 17.276 -9.592 1.00 36.03 159 ALA A O 1
ATOM 1202 N N . GLY A 1 160 ? 12.935 18.903 -10.958 1.00 35.88 160 GLY A N 1
ATOM 1203 C CA . GLY A 1 160 ? 12.601 18.032 -12.095 1.00 35.88 160 GLY A CA 1
ATOM 1204 C C . GLY A 1 160 ? 11.125 18.066 -12.474 1.00 35.88 160 GLY A C 1
ATOM 1205 O O . GLY A 1 160 ? 10.355 17.213 -12.055 1.00 35.88 160 GLY A O 1
ATOM 1206 N N . SER A 1 161 ? 10.759 19.057 -13.282 1.00 41.22 161 SER A N 1
ATOM 1207 C CA . SER A 1 161 ? 9.460 19.203 -13.939 1.00 41.22 161 SER A CA 1
ATOM 1208 C C . SER A 1 161 ? 8.952 17.892 -14.553 1.00 41.22 161 SER A C 1
ATOM 1210 O O . SER A 1 161 ? 9.575 17.345 -15.466 1.00 41.22 161 SER A O 1
ATOM 1212 N N . SER A 1 162 ? 7.780 17.439 -14.127 1.00 42.09 162 SER A N 1
ATOM 1213 C CA . SER A 1 162 ? 6.861 16.752 -15.030 1.00 42.09 162 SER A CA 1
ATOM 1214 C C . SER A 1 162 ? 5.496 17.406 -14.884 1.00 42.09 162 SER A C 1
ATOM 1216 O O . SER A 1 162 ? 4.923 17.357 -13.802 1.00 42.09 162 SER A O 1
ATOM 1218 N N . ASP A 1 163 ? 5.005 18.002 -15.971 1.00 46.41 163 ASP A N 1
ATOM 1219 C CA . ASP A 1 163 ? 3.666 18.596 -16.141 1.00 46.41 163 ASP A CA 1
ATOM 1220 C C . ASP A 1 163 ? 2.518 17.565 -16.064 1.00 46.41 163 ASP A C 1
ATOM 1222 O O . ASP A 1 163 ? 1.394 17.837 -16.477 1.00 46.41 163 ASP A O 1
ATOM 1226 N N . ASP A 1 164 ? 2.787 16.364 -15.555 1.00 53.84 164 ASP A N 1
ATOM 1227 C CA . ASP A 1 164 ? 1.797 15.311 -15.398 1.00 53.84 164 ASP A CA 1
ATOM 1228 C C . ASP A 1 164 ? 1.347 15.263 -13.935 1.00 53.84 164 ASP A C 1
ATOM 1230 O O . ASP A 1 164 ? 2.181 15.010 -13.060 1.00 53.84 164 ASP A O 1
ATOM 1234 N N . PRO A 1 165 ? 0.060 15.505 -13.644 1.00 54.28 165 PRO A N 1
ATOM 1235 C CA . PRO A 1 165 ? -0.449 15.419 -12.287 1.00 54.28 165 PRO A CA 1
ATOM 1236 C C . PRO A 1 165 ? -0.428 13.959 -11.812 1.00 54.28 165 PRO A C 1
ATOM 1238 O O . PRO A 1 165 ? -1.204 13.118 -12.272 1.00 54.28 165 PRO A O 1
ATOM 1241 N N . ASP A 1 166 ? 0.469 13.657 -10.874 1.00 65.12 166 ASP A N 1
ATOM 1242 C CA . ASP A 1 166 ? 0.485 12.380 -10.163 1.00 65.12 166 ASP A CA 1
ATOM 1243 C C . ASP A 1 166 ? -0.830 12.201 -9.377 1.00 65.12 166 ASP A C 1
ATOM 1245 O O . ASP A 1 166 ? -1.326 13.131 -8.737 1.00 65.12 166 ASP A O 1
ATOM 1249 N N . GLY A 1 167 ? -1.405 10.995 -9.418 1.00 67.94 167 GLY A N 1
ATOM 1250 C CA . GLY A 1 167 ? -2.670 10.677 -8.748 1.00 67.94 167 GLY A CA 1
ATOM 1251 C C . GLY A 1 167 ? -3.922 11.035 -9.554 1.00 67.94 167 GLY A C 1
ATOM 1252 O O . GLY A 1 167 ? -5.015 11.052 -8.993 1.00 67.94 167 GLY A O 1
ATOM 1253 N N . GLN A 1 168 ? -3.789 11.314 -10.853 1.00 80.94 168 GLN A N 1
ATOM 1254 C CA . GLN A 1 168 ? -4.930 11.581 -11.724 1.00 80.94 168 GLN A CA 1
ATOM 1255 C C . GLN A 1 168 ? -5.687 10.289 -12.065 1.00 80.94 168 GLN A C 1
ATOM 1257 O O . GLN A 1 168 ? -5.136 9.388 -12.706 1.00 80.94 168 GLN A O 1
ATOM 1262 N N . GLU A 1 169 ? -6.970 10.234 -11.697 1.00 86.06 169 GLU A N 1
ATOM 1263 C CA . GLU A 1 169 ? -7.896 9.193 -12.155 1.00 86.06 169 GLU A CA 1
ATOM 1264 C C . GLU A 1 169 ? -8.065 9.256 -13.677 1.00 86.06 169 GLU A C 1
ATOM 1266 O O . GLU A 1 169 ? -8.248 10.335 -14.253 1.00 86.06 169 GLU A O 1
ATOM 1271 N N . LEU A 1 170 ? -8.016 8.102 -14.342 1.00 87.31 170 LEU A N 1
ATOM 1272 C CA . LEU A 1 170 ? -8.285 8.028 -15.770 1.00 87.31 170 LEU A CA 1
ATOM 1273 C C . LEU A 1 170 ? -9.793 8.090 -16.004 1.00 87.31 170 LEU A C 1
ATOM 1275 O O . LEU A 1 170 ? -10.558 7.250 -15.539 1.00 87.31 170 LEU A O 1
ATOM 1279 N N . SER A 1 171 ? -10.213 9.064 -16.804 1.00 91.12 171 SER A N 1
ATOM 1280 C CA . SER A 1 171 ? -11.577 9.130 -17.318 1.00 91.12 171 SER A CA 1
ATOM 1281 C C . SER A 1 171 ? -11.890 7.945 -18.238 1.00 91.12 171 SER A C 1
ATOM 1283 O O . SER A 1 171 ? -11.012 7.384 -18.896 1.00 91.12 171 SER A O 1
ATOM 1285 N N . GLN A 1 172 ? -13.178 7.641 -18.395 1.00 90.50 172 GLN A N 1
ATOM 1286 C CA . GLN A 1 172 ? -13.660 6.633 -19.348 1.00 90.50 172 GLN A CA 1
ATOM 1287 C C . GLN A 1 172 ? -13.167 6.877 -20.785 1.00 90.50 172 GLN A C 1
ATOM 1289 O O . GLN A 1 172 ? -12.900 5.936 -21.528 1.00 90.50 172 GLN A O 1
ATOM 1294 N N . GLN A 1 173 ? -12.997 8.140 -21.187 1.00 92.88 173 GLN A N 1
ATOM 1295 C CA . GLN A 1 173 ? -12.426 8.476 -22.492 1.00 92.88 173 GLN A CA 1
ATOM 1296 C C . GLN A 1 173 ? -10.948 8.071 -22.593 1.00 92.88 173 GLN A C 1
ATOM 1298 O O . GLN A 1 173 ? -10.538 7.543 -23.625 1.00 92.88 173 GLN A O 1
ATOM 1303 N N . GLN A 1 174 ? -10.158 8.291 -21.536 1.00 93.62 174 GLN A N 1
ATOM 1304 C CA . GLN A 1 174 ? -8.749 7.886 -21.487 1.00 93.62 174 GLN A CA 1
ATOM 1305 C C . GLN A 1 174 ? -8.600 6.359 -21.477 1.00 93.62 174 GLN A C 1
ATOM 1307 O O . GLN A 1 174 ? -7.734 5.844 -22.178 1.00 93.62 174 GLN A O 1
ATOM 1312 N N . LEU A 1 175 ? -9.469 5.640 -20.758 1.00 94.62 175 LEU A N 1
ATOM 1313 C CA . LEU A 1 175 ? -9.492 4.172 -20.751 1.00 94.62 175 LEU A CA 1
ATOM 1314 C C . LEU A 1 175 ? -9.780 3.601 -22.146 1.00 94.62 175 LEU A C 1
ATOM 1316 O O . LEU A 1 175 ? -9.001 2.802 -22.663 1.00 94.62 175 LEU A O 1
ATOM 1320 N N . ARG A 1 176 ? -10.822 4.108 -22.819 1.00 94.62 176 ARG A N 1
ATOM 1321 C CA . ARG A 1 176 ? -11.146 3.721 -24.203 1.00 94.62 176 ARG A CA 1
ATOM 1322 C C . ARG A 1 176 ? -10.017 4.040 -25.178 1.00 94.62 176 ARG A C 1
ATOM 1324 O O . ARG A 1 176 ? -9.716 3.227 -26.044 1.00 94.62 176 ARG A O 1
ATOM 1331 N N . ALA A 1 177 ? -9.379 5.204 -25.038 1.00 95.31 177 ALA A N 1
ATOM 1332 C CA . ALA A 1 177 ? -8.237 5.580 -25.869 1.00 95.31 177 ALA A CA 1
ATOM 1333 C C . ALA A 1 177 ? -7.026 4.653 -25.656 1.00 95.31 177 ALA A C 1
ATOM 1335 O O . ALA A 1 177 ? -6.268 4.418 -26.593 1.00 95.31 177 ALA A O 1
ATOM 1336 N N . ALA A 1 178 ? -6.867 4.109 -24.447 1.00 94.75 178 ALA A N 1
ATOM 1337 C CA . ALA A 1 178 ? -5.850 3.116 -24.119 1.00 94.75 178 ALA A CA 1
ATOM 1338 C C . ALA A 1 178 ? -6.245 1.676 -24.507 1.00 94.75 178 ALA A C 1
ATOM 1340 O O . ALA A 1 178 ? -5.417 0.778 -24.378 1.00 94.75 178 ALA A O 1
ATOM 1341 N N . GLY A 1 179 ? -7.477 1.445 -24.978 1.00 96.00 179 GLY A N 1
ATOM 1342 C CA . GLY A 1 179 ? -7.988 0.105 -25.281 1.00 96.00 179 GLY A CA 1
ATOM 1343 C C . GLY A 1 179 ? -8.173 -0.772 -24.040 1.00 96.00 179 GLY A C 1
ATOM 1344 O O . GLY A 1 179 ? -8.032 -1.989 -24.132 1.00 96.00 179 GLY A O 1
ATOM 1345 N N . VAL A 1 180 ? -8.438 -0.159 -22.881 1.00 95.25 180 VAL A N 1
ATOM 1346 C CA . VAL A 1 180 ? -8.655 -0.853 -21.607 1.00 95.25 180 VAL A CA 1
ATOM 1347 C C . VAL A 1 180 ? -10.122 -0.735 -21.216 1.00 95.25 180 VAL A C 1
ATOM 1349 O O . VAL A 1 180 ? -10.622 0.371 -21.016 1.00 95.25 180 VAL A O 1
ATOM 1352 N N . ASP A 1 181 ? -10.784 -1.879 -21.062 1.00 92.56 181 ASP A N 1
ATOM 1353 C CA . ASP A 1 181 ? -12.130 -1.972 -20.502 1.00 92.56 181 ASP A CA 1
ATOM 1354 C C . ASP A 1 181 ? -12.045 -2.429 -19.031 1.00 92.56 181 ASP A C 1
ATOM 1356 O O . ASP A 1 181 ? -11.334 -3.403 -18.747 1.00 92.56 181 ASP A O 1
ATOM 1360 N N . PRO A 1 182 ? -12.729 -1.747 -18.088 1.00 89.81 182 PRO A N 1
ATOM 1361 C CA . PRO A 1 182 ? -12.812 -2.194 -16.700 1.00 89.81 182 PRO A CA 1
ATOM 1362 C C . PRO A 1 182 ? -13.438 -3.590 -16.587 1.00 89.81 182 PRO A C 1
ATOM 1364 O O . PRO A 1 182 ? -14.438 -3.887 -17.241 1.00 89.81 182 PRO A O 1
ATOM 1367 N N . GLU A 1 183 ? -12.876 -4.435 -15.726 1.00 87.00 183 GLU A N 1
ATOM 1368 C CA . GLU A 1 183 ? -13.394 -5.783 -15.441 1.00 87.00 183 GLU A CA 1
ATOM 1369 C C . GLU A 1 183 ? -14.590 -5.738 -14.477 1.00 87.00 183 GLU A C 1
ATOM 1371 O O . GLU A 1 183 ? -15.397 -6.667 -14.429 1.00 87.00 183 GLU A O 1
ATOM 1376 N N . SER A 1 184 ? -14.723 -4.649 -13.717 1.00 84.06 184 SER A N 1
ATOM 1377 C CA . SER A 1 184 ? -15.851 -4.394 -12.825 1.00 84.06 184 SER A CA 1
ATOM 1378 C C . SER A 1 184 ? -16.162 -2.901 -12.748 1.00 84.06 184 SER A C 1
ATOM 1380 O O . SER A 1 184 ? -15.304 -2.062 -13.012 1.00 84.06 184 SER A O 1
ATOM 1382 N N . GLU A 1 185 ? -17.383 -2.549 -12.341 1.00 81.50 185 GLU A N 1
ATOM 1383 C CA . GLU A 1 185 ? -17.741 -1.140 -12.131 1.00 81.50 185 GLU A CA 1
ATOM 1384 C C . GLU A 1 185 ? -16.983 -0.521 -10.944 1.00 81.50 185 GLU A C 1
ATOM 1386 O O . GLU A 1 185 ? -16.786 0.688 -10.892 1.00 81.50 185 GLU A O 1
ATOM 1391 N N . THR A 1 186 ? -16.549 -1.342 -9.982 1.00 78.31 186 THR A N 1
ATOM 1392 C CA . THR A 1 186 ? -15.799 -0.905 -8.796 1.00 78.31 186 THR A CA 1
ATOM 1393 C C . THR A 1 186 ? -14.311 -0.687 -9.059 1.00 78.31 186 THR A C 1
ATOM 1395 O O . THR A 1 186 ? -13.627 -0.149 -8.188 1.00 78.31 186 THR A O 1
ATOM 1398 N N . GLU A 1 187 ? -13.828 -1.091 -10.236 1.00 84.31 187 GLU A N 1
ATOM 1399 C CA . GLU A 1 187 ? -12.436 -0.939 -10.638 1.00 84.31 187 GLU A CA 1
ATOM 1400 C C . GLU A 1 187 ? -12.151 0.515 -11.021 1.00 84.31 187 GLU A C 1
ATOM 1402 O O . GLU A 1 187 ? -12.832 1.127 -11.847 1.00 84.31 187 GLU A O 1
ATOM 1407 N N . THR A 1 188 ? -11.103 1.069 -10.422 1.00 89.56 188 THR A N 1
ATOM 1408 C CA . THR A 1 188 ? -10.627 2.427 -10.693 1.00 89.56 188 THR A CA 1
ATOM 1409 C C . THR A 1 188 ? -9.200 2.404 -11.199 1.00 89.56 188 THR A C 1
ATOM 1411 O O . THR A 1 188 ? -8.416 1.518 -10.858 1.00 89.56 188 THR A O 1
ATOM 1414 N N . PHE A 1 189 ? -8.845 3.408 -11.996 1.00 90.25 189 PHE A N 1
ATOM 1415 C CA . PHE A 1 189 ? -7.524 3.519 -12.598 1.00 90.25 189 PHE A CA 1
ATOM 1416 C C . PHE A 1 189 ? -6.947 4.899 -12.339 1.00 90.25 189 PHE A C 1
ATOM 1418 O O . PHE A 1 189 ? -7.621 5.896 -12.588 1.00 90.25 189 PHE A O 1
ATOM 1425 N N . ALA A 1 190 ? -5.684 4.976 -11.926 1.00 89.69 190 ALA A N 1
ATOM 1426 C CA . ALA A 1 190 ? -4.961 6.245 -11.931 1.00 89.69 190 ALA A CA 1
ATOM 1427 C C . ALA A 1 190 ? -3.550 6.131 -12.429 1.00 89.69 190 ALA A C 1
ATOM 1429 O O . ALA A 1 190 ? -2.847 5.157 -12.170 1.00 89.69 190 ALA A O 1
ATOM 1430 N N . LYS A 1 191 ? -3.115 7.226 -13.039 1.00 88.56 191 LYS A N 1
ATOM 1431 C CA . LYS A 1 191 ? -1.712 7.487 -13.280 1.00 88.56 191 LYS A CA 1
ATOM 1432 C C . LYS A 1 191 ? -1.069 7.932 -11.972 1.00 88.56 191 LYS A C 1
ATOM 1434 O O . LYS A 1 191 ? -1.487 8.914 -11.362 1.00 88.56 191 LYS A O 1
ATOM 1439 N N . ILE A 1 192 ? -0.039 7.213 -11.554 1.00 86.81 192 ILE A N 1
ATOM 1440 C CA . ILE A 1 192 ? 0.775 7.563 -10.393 1.00 86.81 192 ILE A CA 1
ATOM 1441 C C . ILE A 1 192 ? 2.237 7.714 -10.794 1.00 86.81 192 ILE A C 1
ATOM 1443 O O . ILE A 1 192 ? 2.706 7.100 -11.756 1.00 86.81 192 ILE A O 1
ATOM 1447 N N . GLY A 1 193 ? 2.964 8.497 -10.010 1.00 85.19 193 GLY A N 1
ATOM 1448 C CA . GLY A 1 193 ? 4.400 8.682 -10.108 1.00 85.19 193 GLY A CA 1
ATOM 1449 C C . GLY A 1 193 ? 4.970 8.998 -8.732 1.00 85.19 193 GLY A C 1
ATOM 1450 O O . GLY A 1 193 ? 4.339 9.674 -7.927 1.00 85.19 193 GLY A O 1
ATOM 1451 N N . PHE A 1 194 ? 6.140 8.448 -8.417 1.00 83.06 194 PHE A N 1
ATOM 1452 C CA . PHE A 1 194 ? 6.834 8.712 -7.155 1.00 83.06 194 PHE A CA 1
ATOM 1453 C C . PHE A 1 194 ? 8.332 8.431 -7.286 1.00 83.06 194 PHE A C 1
ATOM 1455 O O . PHE A 1 194 ? 8.773 7.624 -8.108 1.00 83.06 194 PHE A O 1
ATOM 1462 N N . ALA A 1 195 ? 9.139 9.105 -6.465 1.00 85.06 195 ALA A N 1
ATOM 1463 C CA . ALA A 1 195 ? 10.594 8.998 -6.497 1.00 85.06 195 ALA A CA 1
ATOM 1464 C C . ALA A 1 195 ? 11.147 8.226 -5.291 1.00 85.06 195 ALA A C 1
ATOM 1466 O O . ALA A 1 195 ? 11.295 8.770 -4.207 1.00 85.06 195 ALA A O 1
ATOM 1467 N N . LEU A 1 196 ? 11.574 6.977 -5.475 1.00 85.69 196 LEU A N 1
ATOM 1468 C CA . LEU A 1 196 ? 12.312 6.194 -4.485 1.00 85.69 196 LEU A CA 1
ATOM 1469 C C . LEU A 1 196 ? 13.684 6.788 -4.172 1.00 85.69 196 LEU A C 1
ATOM 1471 O O . LEU A 1 196 ? 14.669 6.629 -4.891 1.00 85.69 196 LEU A O 1
ATOM 1475 N N . PHE A 1 197 ? 13.710 7.465 -3.029 1.00 84.62 197 PHE A N 1
ATOM 1476 C CA . PHE A 1 197 ? 14.840 8.032 -2.305 1.00 84.62 197 PHE A CA 1
ATOM 1477 C C . PHE A 1 197 ? 15.691 8.959 -3.164 1.00 84.62 197 PHE A C 1
ATOM 1479 O O . PHE A 1 197 ? 16.918 8.956 -3.054 1.00 84.62 197 PHE A O 1
ATOM 1486 N N . ASN A 1 198 ? 15.040 9.719 -4.050 1.00 85.50 198 ASN A N 1
ATOM 1487 C CA . ASN A 1 198 ? 15.687 10.575 -5.047 1.00 85.50 198 ASN A CA 1
ATOM 1488 C C . ASN A 1 198 ? 16.679 9.814 -5.952 1.00 85.50 198 ASN A C 1
ATOM 1490 O O . ASN A 1 198 ? 17.645 10.394 -6.446 1.00 85.50 198 ASN A O 1
ATOM 1494 N N . ARG A 1 199 ? 16.474 8.502 -6.136 1.00 88.69 199 ARG A N 1
ATOM 1495 C CA . ARG A 1 199 ? 17.348 7.605 -6.915 1.00 88.69 199 ARG A CA 1
ATOM 1496 C C . ARG A 1 199 ? 16.627 6.851 -8.018 1.00 88.69 199 ARG A C 1
ATOM 1498 O O . ARG A 1 199 ? 17.263 6.497 -9.006 1.00 88.69 199 ARG A O 1
ATOM 1505 N N . VAL A 1 200 ? 15.333 6.603 -7.870 1.00 91.31 200 VAL A N 1
ATOM 1506 C CA . VAL A 1 200 ? 14.522 5.914 -8.876 1.00 91.31 200 VAL A CA 1
ATOM 1507 C C . VAL A 1 200 ? 13.168 6.595 -8.950 1.00 91.31 200 VAL A C 1
ATOM 1509 O O . VAL A 1 200 ? 12.543 6.776 -7.920 1.00 91.31 200 VAL A O 1
ATOM 1512 N N . LYS A 1 201 ? 12.695 6.967 -10.136 1.00 91.81 201 LYS A N 1
ATOM 1513 C CA . LYS A 1 201 ? 11.302 7.366 -10.359 1.00 91.81 201 LYS A CA 1
ATOM 1514 C C . LYS A 1 201 ? 10.540 6.144 -10.840 1.00 91.81 201 LYS A C 1
ATOM 1516 O O . LYS A 1 201 ? 10.977 5.521 -11.798 1.00 91.81 201 LYS A O 1
ATOM 1521 N N . VAL A 1 202 ? 9.435 5.809 -10.198 1.00 91.62 202 VAL A N 1
ATOM 1522 C CA . VAL A 1 202 ? 8.491 4.789 -10.660 1.00 91.62 202 VAL A CA 1
ATOM 1523 C C . VAL A 1 202 ? 7.211 5.508 -11.055 1.00 91.62 202 VAL A C 1
ATOM 1525 O O . VAL A 1 202 ? 6.796 6.435 -10.365 1.00 91.62 202 VAL A O 1
ATOM 1528 N N . SER A 1 203 ? 6.610 5.129 -12.175 1.00 92.62 203 SER A N 1
ATOM 1529 C CA . SER A 1 203 ? 5.385 5.751 -12.672 1.00 92.62 203 SER A CA 1
ATOM 1530 C C . SER A 1 203 ? 4.591 4.804 -13.555 1.00 92.62 203 SER A C 1
ATOM 1532 O O . SER A 1 203 ? 5.160 3.873 -14.107 1.00 92.62 203 SER A O 1
ATOM 1534 N N . GLY A 1 204 ? 3.307 5.073 -13.741 1.00 93.31 204 GLY A N 1
ATOM 1535 C CA . GLY A 1 204 ? 2.433 4.331 -14.648 1.00 93.31 204 GLY A CA 1
ATOM 1536 C C . GLY A 1 204 ? 1.013 4.276 -14.115 1.00 93.31 204 GLY A C 1
ATOM 1537 O O . GLY A 1 204 ? 0.701 4.913 -13.108 1.00 93.31 204 GLY A O 1
ATOM 1538 N N . VAL A 1 205 ? 0.155 3.517 -14.788 1.00 93.62 205 VAL A N 1
ATOM 1539 C CA . VAL A 1 205 ? -1.222 3.328 -14.338 1.00 93.62 205 VAL A CA 1
ATOM 1540 C C . VAL A 1 205 ? -1.316 2.171 -13.348 1.00 93.62 205 VAL A C 1
ATOM 1542 O O . VAL A 1 205 ? -0.839 1.063 -13.605 1.00 93.62 205 VAL A O 1
ATOM 1545 N N . ILE A 1 206 ? -1.946 2.438 -12.209 1.00 93.62 206 ILE A N 1
ATOM 1546 C CA . ILE A 1 206 ? -2.425 1.412 -11.288 1.00 93.62 206 ILE A CA 1
ATOM 1547 C C . ILE A 1 206 ? -3.907 1.160 -11.521 1.00 93.62 206 ILE A C 1
ATOM 1549 O O . ILE A 1 206 ? -4.649 2.088 -11.848 1.00 93.62 206 ILE A O 1
ATOM 1553 N N . ARG A 1 207 ? -4.324 -0.080 -11.282 1.00 93.19 207 ARG A N 1
ATOM 1554 C CA . ARG A 1 207 ? -5.723 -0.419 -11.026 1.00 93.19 207 ARG A CA 1
ATOM 1555 C C . ARG A 1 207 ? -5.953 -0.600 -9.534 1.00 93.19 207 ARG A C 1
ATOM 1557 O O . ARG A 1 207 ? -5.039 -1.028 -8.817 1.00 93.19 207 ARG A O 1
ATOM 1564 N N . ALA A 1 208 ? -7.156 -0.282 -9.084 1.00 91.69 208 ALA A N 1
ATOM 1565 C CA . ALA A 1 208 ? -7.515 -0.312 -7.682 1.00 91.69 208 ALA A CA 1
ATOM 1566 C C . ALA A 1 208 ? -8.985 -0.652 -7.463 1.00 91.69 208 ALA A C 1
ATOM 1568 O O . ALA A 1 208 ? -9.855 -0.057 -8.100 1.00 91.69 208 ALA A O 1
ATOM 1569 N N . ASP A 1 209 ? -9.232 -1.511 -6.479 1.00 88.94 209 ASP A N 1
ATOM 1570 C CA . ASP A 1 209 ? -10.568 -1.846 -5.996 1.00 88.94 209 ASP A CA 1
ATOM 1571 C C . ASP A 1 209 ? -10.715 -1.381 -4.551 1.00 88.94 209 ASP A C 1
ATOM 1573 O O . ASP A 1 209 ? -9.804 -1.532 -3.727 1.00 88.94 209 ASP A O 1
ATOM 1577 N N . ARG A 1 210 ? -11.892 -0.843 -4.223 1.00 87.12 210 ARG A N 1
ATOM 1578 C CA . ARG A 1 210 ? -12.279 -0.630 -2.828 1.00 87.12 210 ARG A CA 1
ATOM 1579 C C . ARG A 1 210 ? -12.569 -1.988 -2.200 1.00 87.12 210 ARG A C 1
ATOM 1581 O O . ARG A 1 210 ? -13.333 -2.773 -2.747 1.00 87.12 210 ARG A O 1
ATOM 1588 N N . VAL A 1 211 ? -12.002 -2.210 -1.024 1.00 88.94 211 VAL A N 1
ATOM 1589 C CA . VAL A 1 211 ? -12.242 -3.403 -0.218 1.00 88.94 211 VAL A CA 1
ATOM 1590 C C . VAL A 1 211 ? -13.164 -3.011 0.922 1.00 88.94 211 VAL A C 1
ATOM 1592 O O . VAL A 1 211 ? -12.800 -2.168 1.744 1.00 88.94 211 VAL A O 1
ATOM 1595 N N . GLU A 1 212 ? -14.348 -3.610 0.979 1.00 90.56 212 GLU A N 1
ATOM 1596 C CA . GLU A 1 212 ? -15.288 -3.409 2.076 1.00 90.56 212 GLU A CA 1
ATOM 1597 C C . GLU A 1 212 ? -15.714 -4.761 2.652 1.00 90.56 212 GLU A C 1
ATOM 1599 O O . GLU A 1 212 ? -16.368 -5.567 1.995 1.00 90.56 212 GLU A O 1
ATOM 1604 N N . LEU A 1 213 ? -15.297 -5.011 3.892 1.00 91.81 213 LEU A N 1
ATOM 1605 C CA . LEU A 1 213 ? -15.617 -6.201 4.675 1.00 91.81 213 LEU A CA 1
ATOM 1606 C C . LEU A 1 213 ? -16.494 -5.794 5.866 1.00 91.81 213 LEU A C 1
ATOM 1608 O O . LEU A 1 213 ? -16.640 -4.611 6.178 1.00 91.81 213 LEU A O 1
ATOM 1612 N N . ALA A 1 214 ? -17.059 -6.774 6.572 1.00 91.56 214 ALA A N 1
ATOM 1613 C CA . ALA A 1 214 ? -17.903 -6.507 7.740 1.00 91.56 214 ALA A CA 1
ATOM 1614 C C . ALA A 1 214 ? -17.179 -5.673 8.818 1.00 91.56 214 ALA A C 1
ATOM 1616 O O . ALA A 1 214 ? -17.767 -4.772 9.412 1.00 91.56 214 ALA A O 1
ATOM 1617 N N . ASP A 1 215 ? -15.894 -5.949 9.035 1.00 93.62 215 ASP A N 1
ATOM 1618 C CA . ASP A 1 215 ? -15.046 -5.350 10.063 1.00 93.62 215 ASP A CA 1
ATOM 1619 C C . ASP A 1 215 ? -13.797 -4.662 9.492 1.00 93.62 215 ASP A C 1
ATOM 1621 O O . ASP A 1 215 ? -12.858 -4.380 10.239 1.00 93.62 215 ASP A O 1
ATOM 1625 N N . ALA A 1 216 ? -13.781 -4.369 8.187 1.00 94.19 216 ALA A N 1
ATOM 1626 C CA . ALA A 1 216 ? -12.671 -3.669 7.554 1.00 94.19 216 ALA A CA 1
ATOM 1627 C C . ALA A 1 216 ? -13.087 -2.807 6.357 1.00 94.19 216 ALA A C 1
ATOM 1629 O O . ALA A 1 216 ? -14.028 -3.126 5.636 1.00 94.19 216 ALA A O 1
ATOM 1630 N N . VAL A 1 217 ? -12.322 -1.749 6.096 1.00 92.06 217 VAL A N 1
ATOM 1631 C CA . VAL A 1 217 ? -12.427 -0.946 4.870 1.00 92.06 217 VAL A CA 1
ATOM 1632 C C . VAL A 1 217 ? -11.040 -0.593 4.346 1.00 92.06 217 VAL A C 1
ATOM 1634 O O . VAL A 1 217 ? -10.115 -0.369 5.126 1.00 92.06 217 VAL A O 1
ATOM 1637 N N . GLY A 1 218 ? -10.872 -0.528 3.030 1.00 90.56 218 GLY A N 1
ATOM 1638 C CA . GLY A 1 218 ? -9.614 -0.111 2.426 1.00 90.56 218 GLY A CA 1
ATOM 1639 C C . GLY A 1 218 ? -9.565 -0.306 0.917 1.00 90.56 218 GLY A C 1
ATOM 1640 O O . GLY A 1 218 ? -10.565 -0.090 0.232 1.00 90.56 218 GLY A O 1
ATOM 1641 N N . ALA A 1 219 ? -8.387 -0.648 0.391 1.00 90.56 219 ALA A N 1
ATOM 1642 C CA . ALA A 1 219 ? -8.170 -0.822 -1.043 1.00 90.56 219 ALA A CA 1
ATOM 1643 C C . ALA A 1 219 ? -7.120 -1.886 -1.366 1.00 90.56 219 ALA A C 1
ATOM 1645 O O . ALA A 1 219 ? -6.082 -1.995 -0.705 1.00 90.56 219 ALA A O 1
ATOM 1646 N N . ALA A 1 220 ? -7.389 -2.607 -2.449 1.00 92.31 220 ALA A N 1
ATOM 1647 C CA . ALA A 1 220 ? -6.465 -3.480 -3.153 1.00 92.31 220 ALA A CA 1
ATOM 1648 C C . ALA A 1 220 ? -5.969 -2.755 -4.407 1.00 92.31 220 ALA A C 1
ATOM 1650 O O . ALA A 1 220 ? -6.730 -2.015 -5.029 1.00 92.31 220 ALA A O 1
ATOM 1651 N N . TRP A 1 221 ? -4.703 -2.936 -4.777 1.00 94.19 221 TRP A N 1
ATOM 1652 C CA . TRP A 1 221 ? -4.119 -2.206 -5.900 1.00 94.19 221 TRP A CA 1
ATOM 1653 C C . TRP A 1 221 ? -2.872 -2.860 -6.485 1.00 94.19 221 TRP A C 1
ATOM 1655 O O . TRP A 1 221 ? -2.150 -3.584 -5.800 1.00 94.19 221 TRP A O 1
ATOM 1665 N N . GLN A 1 222 ? -2.574 -2.551 -7.746 1.00 94.62 222 GLN A N 1
ATOM 1666 C CA . GLN A 1 222 ? -1.317 -2.926 -8.404 1.00 94.62 222 GLN A CA 1
ATOM 1667 C C . GLN A 1 222 ? -1.082 -2.104 -9.675 1.00 94.62 222 GLN A C 1
ATOM 1669 O O . GLN A 1 222 ? -2.034 -1.579 -10.251 1.00 94.62 222 GLN A O 1
ATOM 1674 N N . PHE A 1 223 ? 0.164 -2.048 -10.157 1.00 94.31 223 PHE A N 1
ATOM 1675 C CA . PHE A 1 223 ? 0.428 -1.605 -11.532 1.00 94.31 223 PHE A CA 1
ATOM 1676 C C . PHE A 1 223 ? -0.288 -2.510 -12.536 1.00 94.31 223 PHE A C 1
ATOM 1678 O O . PHE A 1 223 ? -0.267 -3.737 -12.409 1.00 94.31 223 PHE A O 1
ATOM 1685 N N . ASP A 1 224 ? -0.916 -1.898 -13.534 1.00 94.12 224 ASP A N 1
ATOM 1686 C CA . ASP A 1 224 ? -1.733 -2.609 -14.504 1.00 94.12 224 ASP A CA 1
ATOM 1687 C C . ASP A 1 224 ? -0.972 -2.836 -15.814 1.00 94.12 224 ASP A C 1
ATOM 1689 O O . ASP A 1 224 ? -0.564 -1.901 -16.505 1.00 94.12 224 ASP A O 1
ATOM 1693 N N . SER A 1 225 ? -0.778 -4.108 -16.159 1.00 94.06 225 SER A N 1
ATOM 1694 C CA . SER A 1 225 ? -0.043 -4.526 -17.351 1.00 94.06 225 SER A CA 1
ATOM 1695 C C . SER A 1 225 ? -0.809 -4.334 -18.662 1.00 94.06 225 SER A C 1
ATOM 1697 O O . SER A 1 225 ? -0.227 -4.557 -19.720 1.00 94.06 225 SER A O 1
ATOM 1699 N N . ARG A 1 226 ? -2.101 -3.972 -18.623 1.00 95.19 226 ARG A N 1
ATOM 1700 C CA . ARG A 1 226 ? -2.901 -3.677 -19.824 1.00 95.19 226 ARG A CA 1
ATOM 1701 C C . ARG A 1 226 ? -2.472 -2.367 -20.489 1.00 95.19 226 ARG A C 1
ATOM 1703 O O . ARG A 1 226 ? -2.694 -2.193 -21.683 1.00 95.19 226 ARG A O 1
ATOM 1710 N N . PHE A 1 227 ? -1.840 -1.457 -19.745 1.00 95.94 227 PHE A N 1
ATOM 1711 C CA . PHE A 1 227 ? -1.374 -0.178 -20.275 1.00 95.94 227 PHE A CA 1
ATOM 1712 C C . PHE A 1 227 ? -0.006 -0.291 -20.958 1.00 95.94 227 PHE A C 1
ATOM 1714 O O . PHE A 1 227 ? 0.886 -1.009 -20.508 1.00 95.94 227 PHE A O 1
ATOM 1721 N N . VAL A 1 228 ? 0.167 0.479 -22.036 1.00 95.12 228 VAL A N 1
ATOM 1722 C CA . VAL A 1 228 ? 1.376 0.521 -22.875 1.00 95.12 228 VAL A CA 1
ATOM 1723 C C . VAL A 1 228 ? 1.923 1.950 -23.004 1.00 95.12 228 VAL A C 1
ATOM 1725 O O . VAL A 1 228 ? 1.241 2.926 -22.682 1.00 95.12 228 VAL A O 1
ATOM 1728 N N . GLY A 1 229 ? 3.162 2.089 -23.489 1.00 93.00 229 GLY A N 1
ATOM 1729 C CA . GLY A 1 229 ? 3.801 3.396 -23.693 1.00 93.00 229 GLY A CA 1
ATOM 1730 C C . GLY A 1 229 ? 3.974 4.170 -22.382 1.00 93.00 229 GLY A C 1
ATOM 1731 O O . GLY A 1 229 ? 4.350 3.593 -21.370 1.00 93.00 229 GLY A O 1
ATOM 1732 N N . GLU A 1 230 ? 3.665 5.469 -22.376 1.00 91.00 230 GLU A N 1
ATOM 1733 C CA . GLU A 1 230 ? 3.824 6.321 -21.182 1.00 91.00 230 GLU A CA 1
ATOM 1734 C C . GLU A 1 230 ? 2.839 6.011 -20.042 1.00 91.00 230 GLU A C 1
ATOM 1736 O O . GLU A 1 230 ? 3.060 6.440 -18.908 1.00 91.00 230 GLU A O 1
ATOM 1741 N N . LEU A 1 231 ? 1.756 5.276 -20.325 1.00 93.50 231 LEU A N 1
ATOM 1742 C CA . LEU A 1 231 ? 0.819 4.797 -19.304 1.00 93.50 231 LEU A CA 1
ATOM 1743 C C . LEU A 1 231 ? 1.253 3.459 -18.697 1.00 93.50 231 LEU A C 1
ATOM 1745 O O . LEU A 1 231 ? 0.764 3.095 -17.625 1.00 93.50 231 LEU A O 1
ATOM 1749 N N . ALA A 1 232 ? 2.167 2.734 -19.349 1.00 95.81 232 ALA A N 1
ATOM 1750 C CA . ALA A 1 232 ? 2.713 1.507 -18.793 1.00 95.81 232 ALA A CA 1
ATOM 1751 C C . ALA A 1 232 ? 3.439 1.797 -17.479 1.00 95.81 232 ALA A C 1
ATOM 1753 O O . ALA A 1 232 ? 4.077 2.840 -17.301 1.00 95.81 232 ALA A O 1
ATOM 1754 N N . GLY A 1 233 ? 3.381 0.832 -16.568 1.00 94.50 233 GLY A N 1
ATOM 1755 C CA . GLY A 1 233 ? 4.254 0.836 -15.411 1.00 94.50 233 GLY A CA 1
ATOM 1756 C C . GLY A 1 233 ? 5.721 0.833 -15.851 1.00 94.50 233 GLY A C 1
ATOM 1757 O O . GLY A 1 233 ? 6.152 -0.011 -16.640 1.00 94.50 233 GLY A O 1
ATOM 1758 N N . GLN A 1 234 ? 6.484 1.803 -15.359 1.00 96.12 234 GLN A N 1
ATOM 1759 C CA . GLN A 1 234 ? 7.879 2.030 -15.703 1.00 96.12 234 GLN A CA 1
ATOM 1760 C C . GLN A 1 234 ? 8.681 2.548 -14.509 1.00 96.12 234 GLN A C 1
ATOM 1762 O O . GLN A 1 234 ? 8.155 3.219 -13.620 1.00 96.12 234 GLN A O 1
ATOM 1767 N N . TRP A 1 235 ? 9.984 2.281 -14.507 1.00 95.50 235 TRP A N 1
ATOM 1768 C CA . TRP A 1 235 ? 10.939 2.906 -13.605 1.00 95.50 235 TRP A CA 1
ATOM 1769 C C . TRP A 1 235 ? 12.089 3.554 -14.383 1.00 95.50 235 TRP A C 1
ATOM 1771 O O . TRP A 1 235 ? 12.510 3.076 -15.435 1.00 95.50 235 TRP A O 1
ATOM 1781 N N . ARG A 1 236 ? 12.604 4.666 -13.861 1.00 95.12 236 ARG A N 1
ATOM 1782 C CA . ARG A 1 236 ? 13.710 5.452 -14.420 1.00 95.12 236 ARG A CA 1
ATOM 1783 C C . ARG A 1 236 ? 14.720 5.738 -13.320 1.00 95.12 236 ARG A C 1
ATOM 1785 O O . ARG A 1 236 ? 14.344 6.096 -12.204 1.00 95.12 236 ARG A O 1
ATOM 1792 N N . ARG A 1 237 ? 16.014 5.618 -13.609 1.00 94.25 237 ARG A N 1
ATOM 1793 C CA . ARG A 1 237 ? 17.054 6.014 -12.649 1.00 94.25 237 ARG A CA 1
ATOM 1794 C C . ARG A 1 237 ? 17.091 7.536 -12.520 1.00 94.25 237 ARG A C 1
ATOM 1796 O O . ARG A 1 237 ? 17.041 8.242 -13.520 1.00 94.25 237 ARG A O 1
ATOM 1803 N N . LEU A 1 238 ? 17.227 8.034 -11.300 1.00 91.56 238 LEU A N 1
ATOM 1804 C CA . LEU A 1 238 ? 17.494 9.436 -11.006 1.00 91.56 238 LEU A CA 1
ATOM 1805 C C . LEU A 1 238 ? 18.967 9.577 -10.629 1.00 91.56 238 LEU A C 1
ATOM 1807 O O . LEU A 1 238 ? 19.484 8.874 -9.758 1.00 91.56 238 LEU A O 1
ATOM 1811 N N . SER A 1 239 ? 19.657 10.479 -11.313 1.00 91.25 239 SER A N 1
ATOM 1812 C CA . SER A 1 239 ? 21.057 10.807 -11.058 1.00 91.25 239 SER A CA 1
ATOM 1813 C C . SER A 1 239 ? 21.256 12.319 -11.058 1.00 91.25 239 SER A C 1
ATOM 1815 O O . SER A 1 239 ? 20.311 13.077 -11.270 1.00 91.25 239 SER A O 1
ATOM 1817 N N . LYS A 1 240 ? 22.480 12.769 -10.781 1.00 91.38 240 LYS A N 1
ATOM 1818 C CA . LYS A 1 240 ? 22.866 14.174 -10.896 1.00 91.38 240 LYS A CA 1
ATOM 1819 C C . LYS A 1 240 ? 24.003 14.285 -11.902 1.00 91.38 240 LYS A C 1
ATOM 1821 O O . LYS A 1 240 ? 24.921 13.467 -11.857 1.00 91.38 240 LYS A O 1
ATOM 1826 N N . ASN A 1 241 ? 23.942 15.263 -12.801 1.00 90.50 241 ASN A N 1
ATOM 1827 C CA . ASN A 1 241 ? 25.052 15.552 -13.711 1.00 90.50 241 ASN A CA 1
ATOM 1828 C C . ASN A 1 241 ? 26.209 16.267 -12.980 1.00 90.50 241 ASN A C 1
ATOM 1830 O O . ASN A 1 241 ? 26.138 16.531 -11.779 1.00 90.50 241 ASN A O 1
ATOM 1834 N N . ASN A 1 242 ? 27.265 16.628 -13.717 1.00 90.94 242 ASN A N 1
ATOM 1835 C CA . ASN A 1 242 ? 28.447 17.316 -13.172 1.00 90.94 242 ASN A CA 1
ATOM 1836 C C . ASN A 1 242 ? 28.139 18.690 -12.546 1.00 90.94 242 ASN A C 1
ATOM 1838 O O . ASN A 1 242 ? 28.939 19.196 -11.766 1.00 90.94 242 ASN A O 1
ATOM 1842 N N . LEU A 1 243 ? 26.991 19.287 -12.875 1.00 90.38 243 LEU A N 1
ATOM 1843 C CA . LEU A 1 243 ? 26.510 20.552 -12.315 1.00 90.38 243 LEU A CA 1
ATOM 1844 C C . LEU A 1 243 ? 25.555 20.335 -11.128 1.00 90.38 243 LEU A C 1
ATOM 1846 O O . LEU A 1 243 ? 24.972 21.285 -10.618 1.00 90.38 243 LEU A O 1
ATOM 1850 N N . GLY A 1 244 ? 25.356 19.084 -10.701 1.00 87.06 244 GLY A N 1
ATOM 1851 C CA . GLY A 1 244 ? 24.428 18.721 -9.634 1.00 87.06 244 GLY A CA 1
ATOM 1852 C C . GLY A 1 244 ? 22.952 18.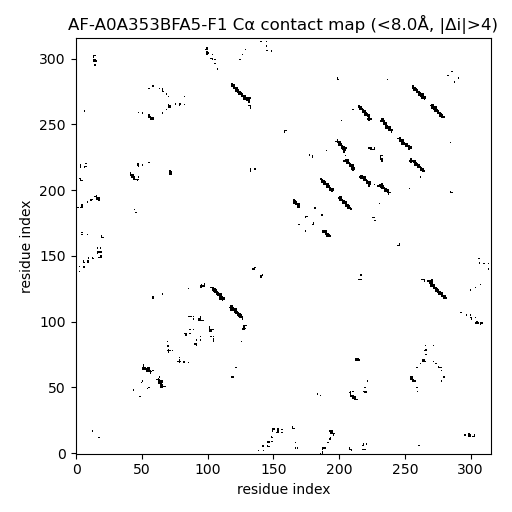723 -10.044 1.00 87.06 244 GLY A C 1
ATOM 1853 O O . GLY A 1 244 ? 22.105 18.430 -9.197 1.00 87.06 244 GLY A O 1
ATOM 1854 N N . ALA A 1 245 ? 22.631 19.012 -11.310 1.00 85.44 245 ALA A N 1
ATOM 1855 C CA . ALA A 1 245 ? 21.256 19.044 -11.799 1.00 85.44 245 ALA A CA 1
ATOM 1856 C C . ALA A 1 245 ? 20.699 17.619 -11.969 1.00 85.44 245 ALA A C 1
ATOM 1858 O O . ALA A 1 245 ? 21.448 16.723 -12.381 1.00 85.44 245 ALA A O 1
ATOM 1859 N N . PRO A 1 246 ? 19.409 17.390 -11.656 1.00 83.81 246 PRO A N 1
ATOM 1860 C CA . PRO A 1 246 ? 18.783 16.080 -11.788 1.00 83.81 246 PRO A CA 1
ATOM 1861 C C . PRO A 1 246 ? 18.781 15.623 -13.252 1.00 83.81 246 PRO A C 1
ATOM 1863 O O . PRO A 1 246 ? 18.453 16.386 -14.156 1.00 83.81 246 PRO A O 1
ATOM 1866 N N . VAL A 1 247 ? 19.122 14.357 -13.473 1.00 91.12 247 VAL A N 1
ATOM 1867 C CA . VAL A 1 247 ? 19.027 13.682 -14.769 1.00 91.12 247 VAL A CA 1
ATOM 1868 C C . VAL A 1 247 ? 18.193 12.427 -14.592 1.00 91.12 247 VAL A C 1
ATOM 1870 O O . VAL A 1 247 ? 18.499 11.582 -13.743 1.00 91.12 247 VAL A O 1
ATOM 1873 N N . VAL A 1 248 ? 17.150 12.319 -15.409 1.00 91.38 248 VAL A N 1
ATOM 1874 C CA . VAL A 1 248 ? 16.277 11.150 -15.489 1.00 91.38 248 VAL A CA 1
ATOM 1875 C C . VAL A 1 248 ? 16.819 10.229 -16.579 1.00 91.38 248 VAL A C 1
ATOM 1877 O O . VAL A 1 248 ? 17.061 10.673 -17.696 1.00 91.38 248 VAL A O 1
ATOM 1880 N N . GLY A 1 249 ? 17.066 8.969 -16.234 1.00 93.25 249 GLY A N 1
ATOM 1881 C CA . GLY A 1 249 ? 17.516 7.948 -17.177 1.00 93.25 249 GLY A CA 1
ATOM 1882 C C . GLY A 1 249 ? 16.382 7.371 -18.027 1.00 93.25 249 GLY A C 1
ATOM 1883 O O . GLY A 1 249 ? 15.213 7.722 -17.858 1.00 93.25 249 GLY A O 1
ATOM 1884 N N . GLU A 1 250 ? 16.747 6.434 -18.899 1.00 94.56 250 GLU A N 1
ATOM 1885 C CA . GLU A 1 250 ? 15.811 5.733 -19.781 1.00 94.56 250 GLU A CA 1
ATOM 1886 C C . GLU A 1 250 ? 14.721 4.965 -19.005 1.00 94.56 250 GLU A C 1
ATOM 1888 O O . GLU A 1 250 ? 14.982 4.455 -17.903 1.00 94.56 250 GLU A O 1
ATOM 1893 N N . PRO A 1 251 ? 13.499 4.873 -19.561 1.00 95.81 251 PRO A N 1
ATOM 1894 C CA . PRO A 1 251 ? 12.419 4.083 -18.986 1.00 95.81 251 PRO A CA 1
ATOM 1895 C C . PRO A 1 251 ? 12.689 2.583 -19.080 1.00 95.81 251 PRO A C 1
ATOM 1897 O O . PRO A 1 251 ? 13.166 2.073 -20.089 1.00 95.81 251 PRO A O 1
ATOM 1900 N N . ASN A 1 252 ? 12.334 1.869 -18.017 1.00 95.94 252 ASN A N 1
ATOM 1901 C CA . ASN A 1 252 ? 12.371 0.414 -17.938 1.00 95.94 252 ASN A CA 1
ATOM 1902 C C . ASN A 1 252 ? 10.997 -0.089 -17.502 1.00 95.94 252 ASN A C 1
ATOM 1904 O O . ASN A 1 252 ? 10.435 0.456 -16.555 1.00 95.94 252 ASN A O 1
ATOM 1908 N N . ASN A 1 253 ? 10.474 -1.137 -18.139 1.00 94.81 253 ASN A N 1
ATOM 1909 C CA . ASN A 1 253 ? 9.162 -1.696 -17.797 1.00 94.81 253 ASN A CA 1
ATOM 1910 C C . ASN A 1 253 ? 9.087 -2.128 -16.324 1.00 94.81 253 ASN A C 1
ATOM 1912 O O . ASN A 1 253 ? 10.044 -2.669 -15.761 1.00 94.81 253 ASN A O 1
ATOM 1916 N N . TYR A 1 254 ? 7.929 -1.912 -15.701 1.00 94.75 254 TYR A N 1
ATOM 1917 C CA . TYR A 1 254 ? 7.725 -2.159 -14.281 1.00 94.75 254 TYR A CA 1
ATOM 1918 C C . TYR A 1 254 ? 6.268 -2.453 -13.924 1.00 94.75 254 TYR A C 1
ATOM 1920 O O . TYR A 1 254 ? 5.434 -1.563 -13.905 1.00 94.75 254 TYR A O 1
ATOM 1928 N N . THR A 1 255 ? 5.970 -3.685 -13.526 1.00 92.56 255 THR A N 1
ATOM 1929 C CA . THR A 1 255 ? 4.654 -4.067 -12.970 1.00 92.56 255 THR A CA 1
ATOM 1930 C C . THR A 1 255 ? 4.772 -4.688 -11.579 1.00 92.56 255 THR A C 1
ATOM 1932 O O . THR A 1 255 ? 3.788 -5.103 -10.976 1.00 92.56 255 THR A O 1
ATOM 1935 N N . GLY A 1 256 ? 5.991 -4.755 -11.040 1.00 93.44 256 GLY A N 1
ATOM 1936 C CA . GLY A 1 256 ? 6.319 -5.536 -9.851 1.00 93.44 256 GLY A CA 1
ATOM 1937 C C . GLY A 1 256 ? 5.914 -4.897 -8.525 1.00 93.44 256 GLY A C 1
ATOM 1938 O O . GLY A 1 256 ? 6.589 -5.145 -7.534 1.00 93.44 256 GLY A O 1
ATOM 1939 N N . CYS A 1 257 ? 4.877 -4.059 -8.478 1.00 93.88 257 CYS A N 1
ATOM 1940 C CA . CYS A 1 257 ? 4.421 -3.440 -7.237 1.00 93.88 257 CYS A CA 1
ATOM 1941 C C . CYS A 1 257 ? 2.900 -3.422 -7.123 1.00 93.88 257 CYS A C 1
ATOM 1943 O O . CYS A 1 257 ? 2.195 -3.034 -8.057 1.00 93.88 257 CYS A O 1
ATOM 1945 N N . GLY A 1 258 ? 2.423 -3.822 -5.952 1.00 94.38 258 GLY A N 1
ATOM 1946 C CA . GLY A 1 258 ? 1.022 -3.784 -5.574 1.00 94.38 258 GLY A CA 1
ATOM 1947 C C . GLY A 1 258 ? 0.834 -4.212 -4.129 1.00 94.38 258 GLY A C 1
ATOM 1948 O O . GLY A 1 258 ? 1.780 -4.653 -3.461 1.00 94.38 258 GLY A O 1
ATOM 1949 N N . GLY A 1 259 ? -0.379 -4.039 -3.630 1.00 94.88 259 GLY A N 1
ATOM 1950 C CA . GLY A 1 259 ? -0.637 -4.113 -2.210 1.00 94.88 259 GLY A CA 1
ATOM 1951 C C . GLY A 1 259 ? -2.105 -4.152 -1.832 1.00 94.88 259 GLY A C 1
ATOM 1952 O O . GLY A 1 259 ? -3.006 -3.923 -2.632 1.00 94.88 259 GLY A O 1
ATOM 1953 N N . LEU A 1 260 ? -2.301 -4.392 -0.547 1.00 93.56 260 LEU A N 1
ATOM 1954 C CA . LEU A 1 260 ? -3.544 -4.235 0.176 1.00 93.56 260 LEU A CA 1
ATOM 1955 C C . LEU A 1 260 ? -3.295 -3.255 1.324 1.00 93.56 260 LEU A C 1
ATOM 1957 O O . LEU A 1 260 ? -2.269 -3.329 2.006 1.00 93.56 260 LEU A O 1
ATOM 1961 N N . MET A 1 261 ? -4.224 -2.336 1.542 1.00 93.25 261 MET A N 1
ATOM 1962 C CA . MET A 1 261 ? -4.276 -1.509 2.741 1.00 93.25 261 MET A CA 1
ATOM 1963 C C . MET A 1 261 ? -5.677 -1.581 3.317 1.00 93.25 261 MET A C 1
ATOM 1965 O O . MET A 1 261 ? -6.642 -1.367 2.590 1.00 93.25 261 MET A O 1
ATOM 1969 N N . LEU A 1 262 ? -5.777 -1.872 4.608 1.00 93.88 262 LEU A N 1
ATOM 1970 C CA . LEU A 1 262 ? -7.033 -2.007 5.329 1.00 93.88 262 LEU A CA 1
ATOM 1971 C C . LEU A 1 262 ? -6.974 -1.260 6.653 1.00 93.88 262 LEU A C 1
ATOM 1973 O O . LEU A 1 262 ? -5.948 -1.241 7.329 1.00 93.88 262 LEU A O 1
ATOM 1977 N N . VAL A 1 263 ? -8.113 -0.713 7.050 1.00 95.56 263 VAL A N 1
ATOM 1978 C CA . VAL A 1 263 ? -8.401 -0.336 8.427 1.00 95.56 263 VAL A CA 1
ATOM 1979 C C . VAL A 1 263 ? -9.408 -1.334 8.972 1.00 95.56 263 VAL A C 1
ATOM 1981 O O . VAL A 1 263 ? -10.461 -1.521 8.372 1.00 95.56 263 VAL A O 1
ATOM 1984 N N . GLN A 1 264 ? -9.059 -2.004 10.066 1.00 96.81 264 GLN A N 1
ATOM 1985 C CA . GLN A 1 264 ? -9.784 -3.154 10.609 1.00 96.81 264 GLN A CA 1
ATOM 1986 C C . GLN A 1 264 ? -10.191 -2.889 12.055 1.00 96.81 264 GLN A C 1
ATOM 1988 O O . GLN A 1 264 ? -9.385 -2.389 12.838 1.00 96.81 264 GLN A O 1
ATOM 1993 N N . THR A 1 265 ? -11.408 -3.252 12.437 1.00 97.88 265 THR A N 1
ATOM 1994 C CA . THR A 1 265 ? -11.863 -3.142 13.827 1.00 97.88 265 THR A CA 1
ATOM 1995 C C . THR A 1 265 ? -11.128 -4.147 14.704 1.00 97.88 265 THR A C 1
ATOM 1997 O O . THR A 1 265 ? -11.150 -5.335 14.413 1.00 97.88 265 THR A O 1
ATOM 2000 N N . ILE A 1 266 ? -10.509 -3.690 15.793 1.00 97.94 266 ILE A N 1
ATOM 2001 C CA . ILE A 1 266 ? -9.980 -4.576 16.841 1.00 97.94 266 ILE A CA 1
ATOM 2002 C C . ILE A 1 266 ? -11.071 -4.791 17.893 1.00 97.94 266 ILE A C 1
ATOM 2004 O O . ILE A 1 266 ? -11.411 -5.926 18.211 1.00 97.94 266 ILE A O 1
ATOM 2008 N N . ASP A 1 267 ? -11.640 -3.686 18.376 1.00 96.25 267 ASP A N 1
ATOM 2009 C CA . ASP A 1 267 ? -12.721 -3.607 19.364 1.00 96.25 267 ASP A CA 1
ATOM 2010 C C . ASP A 1 267 ? -13.519 -2.301 19.175 1.00 96.25 267 ASP A C 1
ATOM 2012 O O . ASP A 1 267 ? -13.392 -1.635 18.147 1.00 96.25 267 ASP A O 1
ATOM 2016 N N . SER A 1 268 ? -14.340 -1.922 20.158 1.00 93.81 268 SER A N 1
ATOM 2017 C CA . SER A 1 268 ? -15.208 -0.740 20.100 1.00 93.81 268 SER A CA 1
ATOM 2018 C C . SER A 1 268 ? -14.488 0.607 19.952 1.00 93.81 268 SER A C 1
ATOM 2020 O O . SER A 1 268 ? -15.126 1.581 19.558 1.00 93.81 268 SER A O 1
ATOM 2022 N N . GLU A 1 269 ? -13.201 0.703 20.296 1.00 93.62 269 GLU A N 1
ATOM 2023 C CA . GLU A 1 269 ? -12.458 1.973 20.314 1.00 93.62 269 GLU A CA 1
ATOM 2024 C C . GLU A 1 269 ? -11.211 1.972 19.426 1.00 93.62 269 GLU A C 1
ATOM 2026 O O . GLU A 1 269 ? -10.713 3.044 19.067 1.00 93.62 269 GLU A O 1
ATOM 2031 N N . ARG A 1 270 ? -10.673 0.791 19.103 1.00 97.19 270 ARG A N 1
ATOM 2032 C CA . ARG A 1 270 ? -9.382 0.635 18.431 1.00 97.19 270 ARG A CA 1
ATOM 2033 C C . ARG A 1 270 ? -9.532 0.007 17.059 1.00 97.19 270 ARG A C 1
ATOM 2035 O O . ARG A 1 270 ? -10.174 -1.028 16.885 1.00 97.19 270 ARG A O 1
ATOM 2042 N N . LEU A 1 271 ? -8.812 0.588 16.107 1.00 97.56 271 LEU A N 1
ATOM 2043 C CA . LEU A 1 271 ? -8.682 0.081 14.750 1.00 97.56 271 LEU A CA 1
ATOM 2044 C C . LEU A 1 271 ? -7.214 -0.252 14.455 1.00 97.56 271 LEU A C 1
ATOM 2046 O O . LEU A 1 271 ? -6.300 0.457 14.887 1.00 97.56 271 LEU A O 1
ATOM 2050 N N . LEU A 1 272 ? -6.985 -1.317 13.692 1.00 98.00 272 LEU A N 1
ATOM 2051 C CA . LEU A 1 272 ? -5.692 -1.669 13.121 1.00 98.00 272 LEU A CA 1
ATOM 2052 C C . LEU A 1 272 ? -5.625 -1.142 11.689 1.00 98.00 272 LEU A C 1
ATOM 2054 O O . LEU A 1 272 ? -6.352 -1.618 10.820 1.00 98.00 272 LEU A O 1
ATOM 2058 N N . VAL A 1 273 ? -4.725 -0.197 11.431 1.00 96.94 273 VAL A N 1
ATOM 2059 C CA . VAL A 1 273 ? -4.339 0.162 10.064 1.00 96.94 273 VAL A CA 1
ATOM 2060 C C . VAL A 1 273 ? -3.225 -0.783 9.644 1.00 96.94 273 VAL A C 1
ATOM 2062 O O . VAL A 1 273 ? -2.181 -0.832 10.293 1.00 96.94 273 VAL A O 1
ATOM 2065 N N . GLU A 1 274 ? -3.445 -1.539 8.576 1.00 96.19 274 GLU A N 1
ATOM 2066 C CA . GLU A 1 274 ? -2.539 -2.568 8.077 1.00 96.19 274 GLU A CA 1
ATOM 2067 C C . GLU A 1 274 ? -2.302 -2.384 6.576 1.00 96.19 274 GLU A C 1
ATOM 2069 O O . GLU A 1 274 ? -3.240 -2.243 5.797 1.00 96.19 274 GLU A O 1
ATOM 2074 N N . SER A 1 275 ? -1.038 -2.395 6.162 1.00 95.25 275 SER A N 1
ATOM 2075 C CA . SER A 1 275 ? -0.611 -2.386 4.767 1.00 95.25 275 SER A CA 1
ATOM 2076 C C . SER A 1 275 ? 0.291 -3.583 4.499 1.00 95.25 275 SER A C 1
ATOM 2078 O O . SER A 1 275 ? 1.265 -3.821 5.216 1.00 95.25 275 SER A O 1
ATOM 2080 N N . MET A 1 276 ? -0.034 -4.336 3.454 1.00 96.06 276 MET A N 1
ATOM 2081 C CA . MET A 1 276 ? 0.693 -5.516 2.999 1.00 96.06 276 MET A CA 1
ATOM 2082 C C . MET A 1 276 ? 0.987 -5.342 1.515 1.00 96.06 276 MET A C 1
ATOM 2084 O O . MET A 1 276 ? 0.068 -5.200 0.715 1.00 96.06 276 MET A O 1
ATOM 2088 N N . MET A 1 277 ? 2.256 -5.336 1.127 1.00 94.81 277 MET A N 1
ATOM 2089 C CA . MET A 1 277 ? 2.649 -5.096 -0.261 1.00 94.81 277 MET A CA 1
ATOM 2090 C C . MET A 1 277 ? 3.788 -6.005 -0.701 1.00 94.81 277 MET A C 1
ATOM 2092 O O . MET A 1 277 ? 4.612 -6.456 0.102 1.00 94.81 277 MET A O 1
ATOM 2096 N N . VAL A 1 278 ? 3.848 -6.226 -2.009 1.00 96.00 278 VAL A N 1
ATOM 2097 C CA . VAL A 1 278 ? 5.005 -6.804 -2.683 1.00 96.00 278 VAL A CA 1
ATOM 2098 C C . VAL A 1 278 ? 5.614 -5.733 -3.577 1.00 96.00 278 VAL A C 1
ATOM 2100 O O . VAL A 1 278 ? 4.906 -5.044 -4.308 1.00 96.00 278 VAL A O 1
ATOM 2103 N N . MET A 1 279 ? 6.936 -5.590 -3.515 1.00 94.31 279 MET A N 1
ATOM 2104 C CA . MET A 1 279 ? 7.686 -4.673 -4.368 1.00 94.31 279 MET A CA 1
ATOM 2105 C C . MET A 1 279 ? 8.934 -5.359 -4.923 1.00 94.31 279 MET A C 1
ATOM 2107 O O . MET A 1 279 ? 9.846 -5.717 -4.177 1.00 94.31 279 MET A O 1
ATOM 2111 N N . HIS A 1 280 ? 8.980 -5.525 -6.240 1.00 94.50 280 HIS A N 1
ATOM 2112 C CA . HIS A 1 280 ? 10.176 -5.878 -6.989 1.00 94.50 280 HIS A CA 1
ATOM 2113 C C . HIS A 1 280 ? 11.202 -4.758 -6.829 1.00 94.50 280 HIS A C 1
ATOM 2115 O O . HIS A 1 280 ? 10.916 -3.600 -7.114 1.00 94.50 280 HIS A O 1
ATOM 2121 N N . GLU A 1 281 ? 12.408 -5.107 -6.392 1.00 91.38 281 GLU A N 1
ATOM 2122 C CA . GLU A 1 281 ? 13.552 -4.197 -6.381 1.00 91.38 281 GLU A CA 1
ATOM 2123 C C . GLU A 1 281 ? 14.557 -4.677 -7.437 1.00 91.38 281 GLU A C 1
ATOM 2125 O O . GLU A 1 281 ? 15.395 -5.527 -7.115 1.00 91.38 281 GLU A O 1
ATOM 2130 N N . PRO A 1 282 ? 14.472 -4.178 -8.687 1.00 91.50 282 PRO A N 1
ATOM 2131 C CA . PRO A 1 282 ? 15.491 -4.420 -9.697 1.00 91.50 282 PRO A CA 1
ATOM 2132 C C . PRO A 1 282 ? 16.897 -4.122 -9.146 1.00 91.50 282 PRO A C 1
ATOM 2134 O O . PRO A 1 282 ? 17.084 -3.088 -8.488 1.00 91.50 282 PRO A O 1
ATOM 2137 N N . PRO A 1 283 ? 17.905 -4.983 -9.390 1.00 89.25 283 PRO A N 1
ATOM 2138 C CA . PRO A 1 283 ? 19.269 -4.783 -8.889 1.00 89.25 283 PRO A CA 1
ATOM 2139 C C . PRO A 1 283 ? 19.859 -3.397 -9.201 1.00 89.25 283 PRO A C 1
ATOM 2141 O O . PRO A 1 283 ? 20.656 -2.860 -8.422 1.00 89.25 283 PRO A O 1
ATOM 2144 N N . GLU A 1 284 ? 19.440 -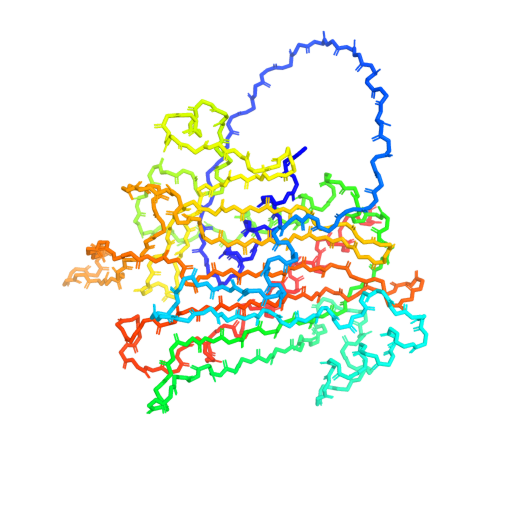2.805 -10.318 1.00 91.62 284 GLU A N 1
ATOM 2145 C CA . GLU A 1 284 ? 19.861 -1.513 -10.853 1.00 91.62 284 GLU A CA 1
ATOM 2146 C C . GLU A 1 284 ? 19.391 -0.320 -10.013 1.00 91.62 284 GLU A C 1
ATOM 2148 O O . GLU A 1 284 ? 20.003 0.748 -10.080 1.00 91.62 284 GLU A O 1
ATOM 2153 N N . TRP A 1 285 ? 18.337 -0.478 -9.203 1.00 91.00 285 TRP A N 1
ATOM 2154 C CA . TRP A 1 285 ? 17.790 0.610 -8.388 1.00 91.00 285 TRP A CA 1
ATOM 2155 C C . TRP A 1 285 ? 18.812 1.133 -7.380 1.00 91.00 285 TRP A C 1
ATOM 2157 O O . TRP A 1 285 ? 19.007 2.343 -7.231 1.00 91.00 285 TRP A O 1
ATOM 2167 N N . PHE A 1 286 ? 19.492 0.214 -6.692 1.00 88.19 286 PHE A N 1
ATOM 2168 C CA . PHE A 1 286 ? 20.385 0.548 -5.582 1.00 88.19 286 PHE A CA 1
ATOM 2169 C C . PHE A 1 286 ? 21.715 -0.211 -5.616 1.00 88.19 286 PHE A C 1
ATOM 2171 O O . PHE A 1 286 ? 22.367 -0.332 -4.574 1.00 88.19 286 PHE A O 1
ATOM 2178 N N . ASN A 1 287 ? 22.120 -0.710 -6.790 1.00 85.38 287 ASN A N 1
ATOM 2179 C CA . ASN A 1 287 ? 23.335 -1.506 -6.997 1.00 85.38 287 ASN A CA 1
ATOM 2180 C C . ASN A 1 287 ? 23.448 -2.670 -5.986 1.00 85.38 287 ASN A C 1
ATOM 2182 O O . ASN A 1 287 ? 24.496 -2.875 -5.374 1.00 85.38 287 ASN A O 1
ATOM 2186 N N . GLY A 1 288 ? 22.337 -3.367 -5.726 1.00 79.31 288 GLY A N 1
ATOM 2187 C CA . GLY A 1 288 ? 22.272 -4.493 -4.783 1.00 79.31 288 GLY A CA 1
ATOM 2188 C C . GLY A 1 288 ? 22.337 -4.149 -3.284 1.00 79.31 288 GLY A C 1
ATOM 2189 O O . GLY A 1 288 ? 22.343 -5.059 -2.453 1.00 79.31 288 GLY A O 1
ATOM 2190 N N . SER A 1 289 ? 22.371 -2.870 -2.894 1.00 82.88 289 SER A N 1
ATOM 2191 C CA . SER A 1 289 ? 22.315 -2.489 -1.473 1.00 82.88 289 SER A CA 1
ATOM 2192 C C . SER A 1 289 ? 20.925 -2.732 -0.860 1.00 82.88 289 SER A C 1
ATOM 2194 O O . SER A 1 289 ? 19.908 -2.643 -1.539 1.00 82.88 289 SER A O 1
ATOM 2196 N N . GLN A 1 290 ? 20.843 -3.007 0.449 1.00 83.50 290 GLN A N 1
ATOM 2197 C CA . GLN A 1 290 ? 19.561 -3.179 1.167 1.00 83.50 290 GLN A CA 1
ATOM 2198 C C . GLN A 1 290 ? 18.891 -1.827 1.486 1.00 83.50 290 GLN A C 1
ATOM 2200 O O . GLN A 1 290 ? 18.499 -1.561 2.625 1.00 83.50 290 GLN A O 1
ATOM 2205 N N . PHE A 1 291 ? 18.800 -0.944 0.491 1.00 85.00 291 PHE A N 1
ATOM 2206 C CA . PHE A 1 291 ? 18.410 0.450 0.693 1.00 85.00 291 PHE A CA 1
ATOM 2207 C C . PHE A 1 291 ? 16.963 0.580 1.176 1.00 85.00 291 PHE A C 1
ATOM 2209 O O . PHE A 1 291 ? 16.709 1.276 2.161 1.00 85.00 291 PHE A O 1
ATOM 2216 N N . LEU A 1 292 ? 16.037 -0.163 0.554 1.00 85.06 292 LEU A N 1
ATOM 2217 C CA . LEU A 1 292 ? 14.632 -0.203 0.963 1.00 85.06 292 LEU A CA 1
ATOM 2218 C C . LEU A 1 292 ? 14.494 -0.584 2.437 1.00 85.06 292 LEU A C 1
ATOM 2220 O O . LEU A 1 292 ? 13.879 0.138 3.215 1.00 85.06 292 LEU A O 1
ATOM 2224 N N . ARG A 1 293 ? 15.157 -1.664 2.859 1.00 87.56 293 ARG A N 1
ATOM 2225 C CA . ARG A 1 293 ? 15.110 -2.139 4.247 1.00 87.56 293 ARG A CA 1
ATOM 2226 C C . ARG A 1 293 ? 15.644 -1.112 5.250 1.00 87.56 293 ARG A C 1
ATOM 2228 O O . ARG A 1 293 ? 15.177 -1.071 6.381 1.00 87.56 293 ARG A O 1
ATOM 2235 N N . SER A 1 294 ? 16.614 -0.291 4.846 1.00 87.94 294 SER A N 1
ATOM 2236 C CA . SER A 1 294 ? 17.209 0.731 5.711 1.00 87.94 294 SER A CA 1
ATOM 2237 C C . SER A 1 294 ? 16.382 2.013 5.809 1.00 87.94 294 SER A C 1
ATOM 2239 O O . SER A 1 294 ? 16.427 2.657 6.856 1.00 87.94 294 SER A O 1
ATOM 2241 N N . LYS A 1 295 ? 15.703 2.431 4.733 1.00 88.00 295 LYS A N 1
ATOM 2242 C CA . LYS A 1 295 ? 15.099 3.773 4.637 1.00 88.00 295 LYS A CA 1
ATOM 2243 C C . LYS A 1 295 ? 13.578 3.781 4.607 1.00 88.00 295 LYS A C 1
ATOM 2245 O O . LYS A 1 295 ? 12.973 4.757 5.040 1.00 88.00 295 LYS A O 1
ATOM 2250 N N . LEU A 1 296 ? 12.954 2.700 4.152 1.00 88.62 296 LEU A N 1
ATOM 2251 C CA . LEU A 1 296 ? 11.501 2.587 4.136 1.00 88.62 296 LEU A CA 1
ATOM 2252 C C . LEU A 1 296 ? 10.878 2.663 5.544 1.00 88.62 296 LEU A C 1
ATOM 2254 O O . LEU A 1 296 ? 9.875 3.363 5.682 1.00 88.62 296 LEU A O 1
ATOM 2258 N N . PRO A 1 297 ? 11.466 2.061 6.606 1.00 91.06 297 PRO A N 1
ATOM 2259 C CA . PRO A 1 297 ? 10.853 2.109 7.932 1.00 91.06 297 PRO A CA 1
ATOM 2260 C C . PRO A 1 297 ? 10.655 3.523 8.491 1.00 91.06 297 PRO A C 1
ATOM 2262 O O . PRO A 1 297 ? 9.636 3.790 9.121 1.00 91.06 297 PRO A O 1
ATOM 2265 N N . SER A 1 298 ? 11.593 4.446 8.244 1.00 89.75 298 SER A N 1
ATOM 2266 C CA . SER A 1 298 ? 11.453 5.832 8.707 1.00 89.75 298 SER A CA 1
ATOM 2267 C C . SER A 1 298 ? 10.327 6.574 7.989 1.00 89.75 298 SER A C 1
ATOM 2269 O O . SER A 1 298 ? 9.597 7.309 8.645 1.00 89.75 298 SER A O 1
ATOM 2271 N N . GLY A 1 299 ? 10.155 6.343 6.681 1.00 84.75 299 GLY A N 1
ATOM 2272 C CA . GLY A 1 299 ? 9.025 6.899 5.930 1.00 84.75 299 GLY A CA 1
ATOM 2273 C C . GLY A 1 299 ? 7.705 6.378 6.490 1.00 84.75 299 GLY A C 1
ATOM 2274 O O . GLY A 1 299 ? 6.877 7.153 6.949 1.00 84.75 299 GLY A O 1
ATOM 2275 N N . MET A 1 300 ? 7.568 5.051 6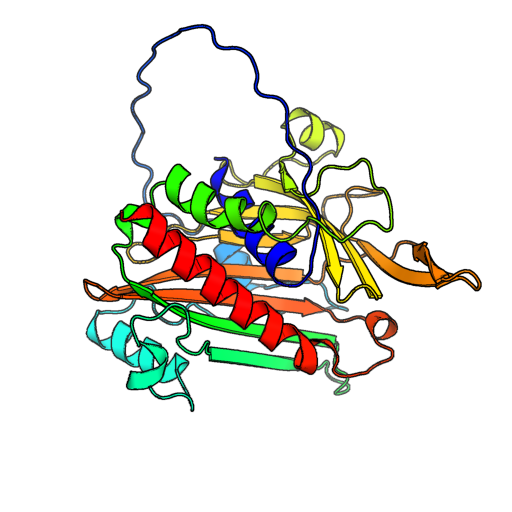.597 1.00 88.25 300 MET A N 1
ATOM 2276 C CA . MET A 1 300 ? 6.383 4.389 7.165 1.00 88.25 300 MET A CA 1
ATOM 2277 C C . MET A 1 300 ? 6.009 4.883 8.566 1.00 88.25 300 MET A C 1
ATOM 2279 O O . MET A 1 300 ? 4.826 5.027 8.875 1.00 88.25 300 MET A O 1
ATOM 2283 N N . GLN A 1 301 ? 7.001 5.177 9.407 1.00 90.75 301 GLN A N 1
ATOM 2284 C CA . GLN A 1 301 ? 6.749 5.738 10.727 1.00 90.75 301 GLN A CA 1
ATOM 2285 C C . GLN A 1 301 ? 6.190 7.164 10.664 1.00 90.75 301 GLN A C 1
ATOM 2287 O O . GLN A 1 301 ? 5.274 7.485 11.423 1.00 90.75 301 GLN A O 1
ATOM 2292 N N . GLU A 1 302 ? 6.723 8.013 9.786 1.00 87.56 302 GLU A N 1
ATOM 2293 C CA . GLU A 1 302 ? 6.205 9.372 9.610 1.00 87.56 302 GLU A CA 1
ATOM 2294 C C . GLU A 1 302 ? 4.783 9.364 9.037 1.00 87.56 302 GLU A C 1
ATOM 2296 O O . GLU A 1 302 ? 3.918 10.109 9.489 1.00 87.56 302 GLU A O 1
ATOM 2301 N N . ASN A 1 303 ? 4.484 8.412 8.160 1.00 83.81 303 ASN A N 1
ATOM 2302 C CA . ASN A 1 303 ? 3.148 8.239 7.592 1.00 83.81 303 ASN A CA 1
ATOM 2303 C C . ASN A 1 303 ? 2.109 7.880 8.638 1.00 83.81 303 ASN A C 1
ATOM 2305 O O . ASN A 1 303 ? 1.043 8.485 8.685 1.00 83.81 303 ASN A O 1
ATOM 2309 N N . ALA A 1 304 ? 2.433 6.930 9.516 1.00 91.12 304 ALA A N 1
ATOM 2310 C CA . ALA A 1 304 ? 1.549 6.571 10.614 1.00 91.12 304 ALA A CA 1
ATOM 2311 C C . ALA A 1 304 ? 1.296 7.768 11.546 1.00 91.12 304 ALA A C 1
ATOM 2313 O O . ALA A 1 304 ? 0.176 7.955 12.019 1.00 91.12 304 ALA A O 1
ATOM 2314 N N . ARG A 1 305 ? 2.310 8.616 11.785 1.00 92.06 305 ARG A N 1
ATOM 2315 C CA . ARG A 1 305 ? 2.148 9.860 12.562 1.00 92.06 305 ARG A CA 1
ATOM 2316 C C . ARG A 1 305 ? 1.232 10.849 11.852 1.00 92.06 305 ARG A C 1
ATOM 2318 O O . ARG A 1 305 ? 0.338 11.395 12.493 1.00 92.06 305 ARG A O 1
ATOM 2325 N N . SER A 1 306 ? 1.442 11.064 10.554 1.00 87.50 306 SER A N 1
ATOM 2326 C CA . SER A 1 306 ? 0.622 11.953 9.728 1.00 87.50 306 SER A CA 1
ATOM 2327 C C . SER A 1 306 ? -0.834 11.486 9.690 1.00 87.50 306 SER A C 1
ATOM 2329 O O . SER A 1 306 ? -1.741 12.283 9.923 1.00 87.50 306 SER A O 1
ATOM 2331 N N . PHE A 1 307 ? -1.062 10.183 9.501 1.00 88.38 307 PHE A N 1
ATOM 2332 C CA . PHE A 1 307 ? -2.391 9.576 9.532 1.00 88.38 307 PHE A CA 1
ATOM 2333 C C . PHE A 1 307 ? -3.078 9.797 10.886 1.00 88.38 307 PHE A C 1
ATOM 2335 O O . PHE A 1 307 ? -4.187 10.322 10.938 1.00 88.38 307 PHE A O 1
ATOM 2342 N N . ARG A 1 308 ? -2.401 9.465 11.996 1.00 92.56 308 ARG A N 1
ATOM 2343 C CA . ARG A 1 308 ? -2.943 9.658 13.353 1.00 92.56 308 ARG A CA 1
ATOM 2344 C C . ARG A 1 308 ? -3.277 11.116 13.644 1.00 92.56 308 ARG A C 1
ATOM 2346 O O . ARG A 1 308 ? -4.357 11.391 14.146 1.00 92.56 308 ARG A O 1
ATOM 2353 N N . ARG A 1 309 ? -2.385 12.049 13.292 1.00 91.50 309 ARG A N 1
ATOM 2354 C CA . ARG A 1 309 ? -2.595 13.491 13.502 1.00 91.50 309 ARG A CA 1
ATOM 2355 C C . ARG A 1 309 ? -3.860 13.981 12.802 1.00 91.50 309 ARG A C 1
ATOM 2357 O O . ARG A 1 309 ? -4.615 14.750 13.384 1.00 91.50 309 ARG A O 1
ATOM 2364 N N . LYS A 1 310 ? -4.101 13.534 11.571 1.00 85.19 310 LYS A N 1
ATOM 2365 C CA . LYS A 1 310 ? -5.291 13.936 10.813 1.00 85.19 310 LYS A CA 1
ATOM 2366 C C . LYS A 1 310 ? -6.563 13.304 11.335 1.00 85.19 310 LYS A C 1
ATOM 2368 O O . LYS A 1 310 ? -7.570 13.992 11.428 1.00 85.19 310 LYS A O 1
ATOM 2373 N N . LEU A 1 311 ? -6.504 12.034 11.725 1.00 87.75 311 LEU A N 1
ATOM 2374 C CA . LEU A 1 311 ? -7.636 11.387 12.376 1.00 87.75 311 LEU A CA 1
ATOM 2375 C C . LEU A 1 311 ? -7.988 12.086 13.701 1.00 87.75 311 LEU A C 1
ATOM 2377 O O . LEU A 1 311 ? -9.157 12.289 14.002 1.00 87.75 311 LEU A O 1
ATOM 2381 N N . GLU A 1 312 ? -6.991 12.519 14.478 1.00 89.12 312 GLU A N 1
ATOM 2382 C CA . GLU A 1 312 ? -7.219 13.339 15.676 1.00 89.12 312 GLU A CA 1
ATOM 2383 C C . GLU A 1 312 ? -7.835 14.710 15.342 1.00 89.12 312 GLU A C 1
ATOM 2385 O O . GLU A 1 312 ? -8.646 15.219 16.113 1.00 89.12 312 GLU A O 1
ATOM 2390 N N . GLN A 1 313 ? -7.457 15.324 14.215 1.00 87.50 313 GLN A N 1
ATOM 2391 C CA . GLN A 1 313 ? -8.005 16.608 13.764 1.00 87.50 313 GLN A CA 1
ATOM 2392 C C . GLN A 1 313 ? -9.443 16.488 13.256 1.00 87.50 313 GLN A C 1
ATOM 2394 O O . GLN A 1 313 ? -10.243 17.362 13.558 1.00 87.50 313 GLN A O 1
ATOM 2399 N N . SER A 1 314 ? -9.789 15.421 12.528 1.00 82.75 314 SER A N 1
ATOM 2400 C CA . SER A 1 314 ? -11.138 15.230 11.976 1.00 82.75 314 SER A CA 1
ATOM 2401 C C . SER A 1 314 ? -12.199 14.929 13.037 1.00 82.75 314 SER A C 1
ATOM 2403 O O . SER A 1 314 ? -13.386 14.971 12.736 1.00 82.75 314 SER A O 1
ATOM 2405 N N . ARG A 1 315 ? -11.780 14.586 14.261 1.00 79.75 315 ARG A N 1
ATOM 2406 C CA . ARG A 1 315 ? -12.665 14.311 15.406 1.00 79.75 315 ARG A CA 1
ATOM 2407 C C . ARG A 1 315 ? -12.955 15.551 16.261 1.00 79.75 315 ARG A C 1
ATOM 2409 O O . ARG A 1 315 ? -13.760 15.452 17.185 1.00 79.75 315 ARG A O 1
ATOM 2416 N N . LYS A 1 316 ? -12.272 16.673 16.011 1.00 74.06 316 LYS A N 1
ATOM 2417 C CA . LYS A 1 316 ? -12.482 17.953 16.706 1.00 74.06 316 LYS A CA 1
ATOM 2418 C C . LYS A 1 316 ? -13.465 18.825 15.945 1.00 74.06 316 LYS A C 1
ATOM 2420 O O . LYS A 1 316 ? -14.258 19.498 16.637 1.00 74.06 316 LYS A O 1
#

Secondary structure (DSSP, 8-state):
-THHHHHHHHHHHTTS----PPPPPPPP-----------PPP---HHHHHHHHT-EEEETTEEEPPPPPSSTTS-HHHHHHHHHHHHGGG-HHHHT-SSTT---EEEEEEEE-TTS-EEEEEEEEEEEEES-HHHHHSHHHHHHHHHGGGTSS-SS-------S-TTEEPPHHHHHHTT---SSTTEEEEEEEEEETTTEEEEEEEEEEEEEETTEEEEEEEE-TT--GGGS-EEEEEEE-TTS-EEE---EE---EEEEEEEEE-SSSEEEEEEEEEE---HHHHTT--HHHHHHHHHHHHHHHHHHHHHHHHT-

Radius of gyration: 19.56 Å; Cα contacts (8 Å, |Δi|>4): 605; chains: 1; bounding box: 60×48×52 Å